Protein AF-A0A1H7NGK5-F1 (afdb_monomer_lite)

Radius of gyration: 27.09 Å; chains: 1; bounding box: 54×36×76 Å

Foldseek 3Di:
DDDWQFFWFLVVADALFKAFDDSPPPVDGQKMWHHHPNDIWIFGQADPPHGPDGQAPDGRRQADPRSQWGGRPVFGWTAGRPFQATCDTPQHRDGTHTWDWDADPRRTITGDDPPPDPDPVVVVVLLVLLLVLLLVCCLVPNLVGDALCNSCVVSVHDSVCCCVPQVGSLSSVLVNQLVLQCVLCVVLVVCAPPNDDPLVSLLSSLLSVLVSCLDPSNLSLVLSLVVCCVVPVSSVVSNCVSHVVVNLVVQLVSCPDPNNVLFWDPPAHSSNLSVLLCCLSPPCVSVCCNVPVDRPPDDSSVSSVRSSVSSCVPTGDDD

pLDDT: mean 87.21, std 10.66, range [42.66, 97.69]

Sequence (319 aa):
MPAPTYLCRMADLPDGDSRGFDPEGSGQDSLFVVRQGGRLFGYRDQCPHYGDTPMAWRRHAYLNADGSRIVCAAHGALFQVEDGACVQGPCLGQSLTPVPVTINGDGEVHLMRASGRPRADEVEQRTRDLIQVAAELFIAQGYAHVSLRTIAAEARVAARTIYAKFGGKLGLFEAVIACERDRLLTNLDEQTPGKRALPDLLEDFCGRYLALVNTPRAIAIQRMVIAEAAQNPQLGRVFYDAGPGALRARLTGLFAHPQSQGAFRTGLSPEQLTNFLLSCLLGDSTQRLLRHPEPAQGNQSHTVQAALAAFFAVAGKTA

Structure (mmCIF, N/CA/C/O backbone):
data_AF-A0A1H7NGK5-F1
#
_entry.id   AF-A0A1H7NGK5-F1
#
loop_
_atom_site.group_PDB
_atom_site.id
_atom_site.type_symbol
_atom_site.label_atom_id
_atom_site.label_alt_id
_atom_site.label_comp_id
_atom_site.label_asym_id
_atom_site.label_entity_id
_atom_site.label_seq_id
_atom_site.pdbx_PDB_ins_code
_atom_site.Cartn_x
_atom_site.Cartn_y
_atom_site.Cartn_z
_atom_site.occupancy
_atom_site.B_iso_or_equiv
_atom_site.auth_seq_id
_atom_site.auth_comp_id
_atom_site.auth_asym_id
_atom_site.auth_atom_id
_atom_site.pdbx_PDB_model_num
ATOM 1 N N . MET A 1 1 ? 15.856 13.992 -30.074 1.00 42.66 1 MET A N 1
ATOM 2 C CA . MET A 1 1 ? 15.024 12.777 -29.929 1.00 42.66 1 MET A CA 1
ATO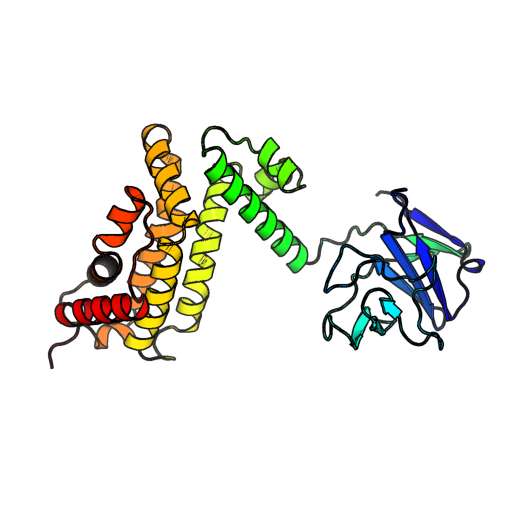M 3 C C . MET A 1 1 ? 15.858 11.599 -30.412 1.00 42.66 1 MET A C 1
ATOM 5 O O . MET A 1 1 ? 16.559 11.794 -31.398 1.00 42.66 1 MET A O 1
ATOM 9 N N . PRO A 1 2 ? 15.895 10.450 -29.717 1.00 52.03 2 PRO A N 1
ATOM 10 C CA . PRO A 1 2 ? 16.667 9.305 -30.195 1.00 52.03 2 PRO A CA 1
ATOM 11 C C . PRO A 1 2 ? 16.081 8.791 -31.515 1.00 52.03 2 PRO A C 1
ATOM 13 O O . PRO A 1 2 ? 14.864 8.815 -31.698 1.00 52.03 2 PRO A O 1
ATOM 16 N N . ALA A 1 3 ? 16.952 8.366 -32.426 1.00 67.00 3 ALA A N 1
ATOM 17 C CA . ALA A 1 3 ? 16.560 7.897 -33.748 1.00 67.00 3 ALA A CA 1
ATOM 18 C C . ALA A 1 3 ? 15.744 6.586 -33.669 1.00 67.00 3 ALA A C 1
ATOM 20 O O . ALA A 1 3 ? 15.994 5.776 -32.764 1.00 67.00 3 ALA A O 1
ATOM 21 N N . PRO A 1 4 ? 14.779 6.378 -34.585 1.00 81.81 4 PRO A N 1
ATOM 22 C CA . PRO A 1 4 ? 14.128 5.084 -34.772 1.00 81.81 4 PRO A CA 1
ATOM 23 C C . PRO A 1 4 ? 15.162 3.988 -35.068 1.00 81.81 4 PRO A C 1
ATOM 25 O O . PRO A 1 4 ? 16.215 4.253 -35.651 1.00 81.81 4 PRO A O 1
ATOM 28 N N . THR A 1 5 ? 14.884 2.766 -34.617 1.00 90.12 5 THR A N 1
ATOM 29 C CA . THR A 1 5 ? 15.789 1.624 -34.788 1.00 90.12 5 THR A CA 1
ATOM 30 C C . THR A 1 5 ? 15.349 0.810 -35.996 1.00 90.12 5 THR A C 1
ATOM 32 O O . THR A 1 5 ? 14.244 0.275 -36.008 1.00 90.12 5 THR A O 1
ATOM 35 N N . TYR A 1 6 ? 16.216 0.701 -36.998 1.00 92.94 6 TYR A N 1
ATOM 36 C CA . TYR A 1 6 ? 15.982 -0.139 -38.170 1.00 92.94 6 TYR A CA 1
ATOM 37 C C . TYR A 1 6 ? 15.801 -1.612 -37.766 1.00 92.94 6 TY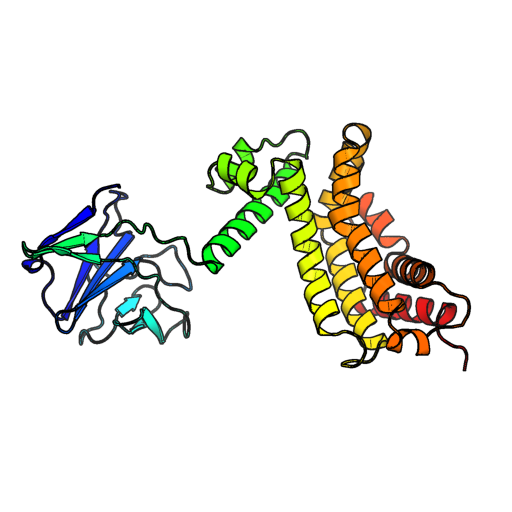R A C 1
ATOM 39 O O . TYR A 1 6 ? 16.595 -2.134 -36.982 1.00 92.94 6 TYR A O 1
ATOM 47 N N . LEU A 1 7 ? 14.773 -2.274 -38.306 1.00 94.00 7 LEU A N 1
ATOM 48 C CA . LEU A 1 7 ? 14.505 -3.700 -38.085 1.00 94.00 7 LEU A CA 1
ATOM 49 C C . LEU A 1 7 ? 14.803 -4.539 -39.336 1.00 94.00 7 LEU A C 1
ATOM 51 O O . LEU A 1 7 ? 15.586 -5.486 -39.274 1.00 94.00 7 LEU A O 1
ATOM 55 N N . CYS A 1 8 ? 14.171 -4.219 -40.468 1.00 94.62 8 CYS A N 1
ATOM 56 C CA . CYS A 1 8 ? 14.357 -4.915 -41.749 1.00 94.62 8 CYS A CA 1
ATOM 57 C C . CYS A 1 8 ? 13.773 -4.112 -42.920 1.00 94.62 8 CYS A C 1
ATOM 59 O O . CYS A 1 8 ? 13.131 -3.081 -42.715 1.00 94.62 8 CYS A O 1
ATOM 61 N N . ARG A 1 9 ? 13.942 -4.602 -44.154 1.00 94.81 9 ARG A N 1
ATOM 62 C CA . ARG A 1 9 ? 13.189 -4.100 -45.311 1.00 94.81 9 ARG A CA 1
ATOM 63 C C . ARG A 1 9 ? 11.814 -4.756 -45.370 1.00 94.81 9 ARG A C 1
ATOM 65 O O . ARG A 1 9 ? 11.664 -5.913 -45.001 1.00 94.81 9 ARG A O 1
ATOM 72 N N . MET A 1 10 ? 10.815 -4.068 -45.918 1.00 92.25 10 MET A N 1
ATOM 73 C CA . MET A 1 10 ? 9.473 -4.638 -46.110 1.00 92.25 10 MET A CA 1
ATOM 74 C C . MET A 1 10 ? 9.507 -5.914 -46.969 1.00 92.25 10 MET A C 1
ATOM 76 O O . MET A 1 10 ? 8.733 -6.832 -46.735 1.00 92.25 10 MET A O 1
ATOM 80 N N . ALA A 1 11 ? 10.440 -6.010 -47.923 1.00 91.62 11 ALA A N 1
ATOM 81 C CA . ALA A 1 11 ? 10.638 -7.215 -48.733 1.00 91.62 11 ALA A CA 1
ATOM 82 C C . ALA A 1 11 ? 11.030 -8.456 -47.904 1.00 91.62 11 ALA A C 1
ATOM 84 O O . ALA A 1 11 ? 10.778 -9.580 -48.326 1.00 91.62 11 ALA A O 1
ATOM 85 N N . ASP A 1 12 ? 11.613 -8.247 -46.721 1.00 93.25 12 ASP A N 1
ATOM 86 C CA . ASP A 1 12 ? 12.019 -9.296 -45.786 1.00 93.25 12 ASP A CA 1
ATOM 87 C C . ASP A 1 12 ? 10.873 -9.740 -44.853 1.00 93.25 12 ASP A C 1
ATOM 89 O O . ASP A 1 12 ? 11.062 -10.650 -44.040 1.00 93.25 12 ASP A O 1
ATOM 93 N N . LEU A 1 13 ? 9.706 -9.091 -44.944 1.00 94.25 13 LEU A N 1
ATOM 94 C CA . LEU A 1 13 ? 8.485 -9.403 -44.200 1.00 94.25 13 LEU A CA 1
ATOM 95 C C . LEU A 1 13 ? 7.273 -9.360 -45.158 1.00 94.25 13 LEU A C 1
ATOM 97 O O . LEU A 1 13 ? 6.579 -8.339 -45.229 1.00 94.25 13 LEU A O 1
ATOM 101 N N . PRO A 1 14 ? 7.028 -10.437 -45.930 1.00 93.62 14 PRO A N 1
ATOM 102 C CA . PRO A 1 14 ? 5.881 -10.542 -46.836 1.00 93.62 14 PRO A CA 1
ATOM 103 C C . PRO A 1 14 ? 4.527 -10.400 -46.120 1.00 93.62 14 PRO A C 1
ATOM 105 O O . PRO A 1 14 ? 4.432 -10.532 -44.903 1.00 93.62 14 PRO A O 1
ATOM 108 N N . ASP A 1 15 ? 3.451 -10.123 -46.871 1.00 93.75 15 ASP A N 1
ATOM 109 C CA . ASP A 1 15 ? 2.098 -10.151 -46.287 1.00 93.75 15 ASP A CA 1
ATOM 110 C C . ASP A 1 15 ? 1.725 -11.567 -45.839 1.00 93.75 15 ASP A C 1
ATOM 112 O O . ASP A 1 15 ? 1.961 -12.524 -46.573 1.00 93.75 15 ASP A O 1
ATOM 116 N N . GLY A 1 16 ? 1.111 -11.680 -44.664 1.00 93.00 16 GLY A N 1
ATOM 117 C CA . GLY A 1 16 ? 0.758 -12.955 -44.042 1.00 93.00 16 GLY A CA 1
ATOM 118 C C . GLY A 1 16 ? 1.907 -13.630 -43.289 1.00 93.00 16 GLY A C 1
ATOM 119 O O . GLY A 1 16 ? 1.764 -14.791 -42.918 1.00 93.00 16 GLY A O 1
ATOM 120 N N . ASP A 1 17 ? 3.028 -12.936 -43.067 1.00 94.94 17 ASP A N 1
ATOM 121 C CA . ASP A 1 17 ? 4.212 -13.486 -42.401 1.00 94.94 17 ASP A CA 1
ATOM 122 C C . ASP A 1 17 ? 4.564 -12.731 -41.104 1.00 94.94 17 ASP A C 1
ATOM 124 O O . ASP A 1 17 ? 4.043 -11.647 -40.807 1.00 94.94 17 ASP A O 1
ATOM 128 N N . SER A 1 18 ? 5.468 -13.314 -40.316 1.00 96.81 18 SER A N 1
ATOM 129 C CA . SER A 1 18 ? 5.985 -12.745 -39.075 1.00 96.81 18 SER A CA 1
ATOM 130 C C . SER A 1 18 ? 7.505 -12.800 -39.002 1.00 96.81 18 SER A C 1
ATOM 132 O O . SER A 1 18 ? 8.137 -13.703 -39.541 1.00 96.81 18 SER A O 1
ATOM 134 N N . ARG A 1 19 ? 8.118 -11.860 -38.278 1.00 96.94 19 ARG A N 1
ATOM 135 C CA . ARG A 1 19 ? 9.569 -11.834 -38.074 1.00 96.94 19 ARG A CA 1
ATOM 136 C C . ARG A 1 19 ? 9.931 -11.347 -36.680 1.00 96.94 19 ARG A C 1
ATOM 138 O O . ARG A 1 19 ? 9.400 -10.350 -36.212 1.00 96.94 19 ARG A O 1
ATOM 145 N N . GLY A 1 20 ? 10.829 -12.079 -36.033 1.00 95.44 20 GLY A N 1
ATOM 146 C CA . GLY A 1 20 ? 11.402 -11.768 -34.718 1.00 95.44 20 GLY A CA 1
ATOM 147 C C . GLY A 1 20 ? 12.673 -10.925 -34.831 1.00 95.44 20 GLY A C 1
ATOM 148 O O . GLY A 1 20 ? 13.395 -11.024 -35.831 1.00 95.44 20 GLY A O 1
ATOM 149 N N . PHE A 1 21 ? 12.912 -10.077 -33.831 1.00 94.19 21 PHE A N 1
ATOM 150 C CA . PHE A 1 21 ? 14.014 -9.121 -33.797 1.00 94.19 21 PHE A CA 1
ATOM 151 C C . PHE A 1 21 ? 14.620 -8.979 -32.397 1.00 94.19 21 PHE A C 1
ATOM 153 O O . PHE A 1 21 ? 13.915 -8.923 -31.389 1.00 94.19 21 PHE A O 1
ATOM 160 N N . ASP A 1 22 ? 15.937 -8.788 -32.366 1.00 90.38 22 ASP A N 1
ATOM 161 C CA . ASP A 1 22 ? 16.732 -8.509 -31.169 1.00 90.38 22 ASP A CA 1
ATOM 162 C C . ASP A 1 22 ? 17.499 -7.182 -31.337 1.00 90.38 22 ASP A C 1
ATOM 164 O O . ASP A 1 22 ? 18.705 -7.175 -31.589 1.00 90.38 22 ASP A O 1
ATOM 168 N N . PRO A 1 23 ? 16.813 -6.026 -31.268 1.00 84.69 23 PRO A N 1
ATOM 169 C CA . PRO A 1 23 ? 17.447 -4.723 -31.479 1.00 84.69 23 PRO A CA 1
ATOM 170 C C . PRO A 1 23 ? 18.497 -4.366 -30.413 1.00 84.69 23 PRO A C 1
ATOM 172 O O . PRO A 1 23 ? 19.283 -3.445 -30.626 1.00 84.69 23 PRO A O 1
ATOM 175 N N . GLU A 1 24 ? 18.496 -5.052 -29.266 1.00 80.75 24 GLU A N 1
ATOM 176 C CA . GLU A 1 24 ? 19.434 -4.824 -28.161 1.00 80.75 24 GLU A CA 1
ATOM 177 C C . GLU A 1 24 ? 20.627 -5.796 -28.177 1.00 80.75 24 GLU A C 1
ATOM 179 O O . GLU A 1 24 ? 21.572 -5.601 -27.414 1.00 80.75 24 GLU A O 1
ATOM 184 N N . GLY A 1 25 ? 20.630 -6.798 -29.066 1.00 81.75 25 GLY A N 1
ATOM 185 C CA . GLY A 1 25 ? 21.727 -7.761 -29.208 1.00 81.75 25 GLY A CA 1
ATOM 186 C C . GLY A 1 25 ? 21.889 -8.690 -28.002 1.00 81.75 25 GLY A C 1
ATOM 187 O O . GLY A 1 25 ? 23.003 -9.099 -27.678 1.00 81.75 25 GLY A O 1
ATOM 188 N N . SER A 1 26 ? 20.787 -8.996 -27.319 1.00 79.50 26 SER A N 1
ATOM 189 C CA . SER A 1 26 ? 20.726 -9.880 -26.152 1.00 79.50 26 SER A CA 1
ATOM 190 C C . SER A 1 26 ? 20.958 -11.367 -26.473 1.00 79.50 26 SER A C 1
ATOM 192 O O . SER A 1 26 ? 21.171 -12.167 -25.563 1.00 79.50 26 SER A O 1
ATOM 194 N N . GLY A 1 27 ? 20.948 -11.740 -27.756 1.00 82.00 27 GLY A N 1
ATOM 195 C CA . GLY A 1 27 ? 21.052 -13.117 -28.242 1.00 82.00 27 GLY A CA 1
ATOM 196 C C . GLY A 1 27 ? 19.699 -13.817 -28.407 1.00 82.00 27 GLY A C 1
ATOM 197 O O . GLY A 1 27 ? 19.665 -14.984 -28.797 1.00 82.00 27 GLY A O 1
ATOM 198 N N . GLN A 1 28 ? 18.593 -13.121 -28.135 1.00 84.38 28 GLN A N 1
ATOM 199 C CA . GLN A 1 28 ? 17.230 -13.632 -28.240 1.00 84.38 28 GLN A CA 1
ATOM 200 C C . GLN A 1 28 ? 16.300 -12.547 -28.786 1.00 84.38 28 GLN A C 1
ATOM 202 O O . GLN A 1 28 ? 16.419 -11.378 -28.424 1.00 84.38 28 GLN A O 1
ATOM 207 N N . ASP A 1 29 ? 15.360 -12.935 -29.652 1.00 90.00 29 ASP A N 1
ATOM 208 C CA . ASP A 1 29 ? 14.348 -12.006 -30.153 1.00 90.00 29 ASP A CA 1
ATOM 209 C C . ASP A 1 29 ? 13.540 -11.458 -28.956 1.00 90.00 29 ASP A C 1
ATOM 211 O O . ASP A 1 29 ? 12.988 -12.211 -28.158 1.00 90.00 29 ASP A O 1
ATOM 215 N N . SER A 1 30 ? 13.509 -10.134 -28.795 1.00 90.00 30 SER A N 1
ATOM 216 C CA . SER A 1 30 ? 12.782 -9.452 -27.707 1.00 90.00 30 SER A CA 1
ATOM 217 C C . SER A 1 30 ? 11.439 -8.883 -28.168 1.00 90.00 30 SER A C 1
ATOM 219 O O . SER A 1 30 ? 10.585 -8.503 -27.357 1.00 90.00 30 SER A O 1
ATOM 221 N N . LEU A 1 31 ? 11.238 -8.820 -29.483 1.00 93.62 31 LEU A N 1
ATOM 222 C CA . LEU A 1 31 ? 10.008 -8.397 -30.133 1.00 93.62 31 LEU A CA 1
ATOM 223 C C . LEU A 1 31 ? 9.847 -9.108 -31.474 1.00 93.62 31 LEU A C 1
ATOM 225 O O . LEU A 1 31 ? 10.813 -9.600 -32.053 1.00 93.62 31 LEU A O 1
ATOM 229 N N . PHE A 1 32 ? 8.635 -9.084 -32.008 1.00 96.25 32 PHE A N 1
ATOM 230 C CA . PHE A 1 32 ? 8.345 -9.537 -33.359 1.00 96.25 32 PHE A CA 1
ATOM 231 C C . PHE A 1 32 ? 7.338 -8.618 -34.047 1.00 96.25 32 PHE A C 1
ATOM 233 O O . PHE A 1 32 ? 6.628 -7.839 -33.408 1.00 96.25 32 PHE A O 1
ATOM 240 N N . VAL A 1 33 ? 7.302 -8.694 -35.373 1.00 97.00 33 VAL A N 1
ATOM 241 C CA . VAL A 1 33 ? 6.386 -7.940 -36.227 1.00 97.00 33 VAL A CA 1
ATOM 242 C C . VAL A 1 33 ? 5.640 -8.915 -37.121 1.00 97.00 33 VAL A C 1
ATOM 244 O O . VAL A 1 33 ? 6.253 -9.788 -37.730 1.00 97.00 33 VAL A O 1
ATOM 247 N N . VAL A 1 34 ? 4.327 -8.749 -37.204 1.00 97.25 34 VAL A N 1
ATOM 248 C CA . VAL A 1 34 ? 3.436 -9.450 -38.128 1.00 97.25 34 VAL A CA 1
ATOM 249 C C . VAL A 1 34 ? 2.996 -8.467 -39.200 1.00 97.25 34 VAL A C 1
ATOM 251 O O . VAL A 1 34 ? 2.651 -7.323 -38.889 1.00 97.25 34 VAL A O 1
ATOM 254 N N . ARG A 1 35 ? 2.987 -8.903 -40.459 1.00 95.12 35 ARG A N 1
ATOM 255 C CA . ARG A 1 35 ? 2.391 -8.138 -41.553 1.00 95.12 35 ARG A CA 1
ATOM 256 C C . ARG A 1 35 ? 1.142 -8.851 -42.043 1.00 95.12 35 ARG A C 1
ATOM 258 O O . ARG A 1 35 ? 1.228 -9.991 -42.479 1.00 95.12 35 ARG A O 1
ATOM 265 N N . GLN A 1 36 ? -0.007 -8.188 -41.982 1.00 93.94 36 GLN A N 1
ATOM 266 C CA . GLN A 1 36 ? -1.273 -8.765 -42.431 1.00 93.94 36 GLN A CA 1
ATOM 267 C C . GLN A 1 36 ? -2.152 -7.702 -43.084 1.00 93.94 36 GLN A C 1
ATOM 269 O O . GLN A 1 36 ? -2.360 -6.621 -42.525 1.00 93.94 36 GLN A O 1
ATOM 274 N N . GLY A 1 37 ? -2.662 -7.996 -44.283 1.00 88.19 37 GLY A N 1
ATOM 275 C CA . GLY A 1 37 ? -3.506 -7.068 -45.035 1.00 88.19 37 GLY A CA 1
ATOM 276 C C . GLY A 1 37 ? -2.793 -5.748 -45.342 1.00 88.19 37 GLY A C 1
ATOM 277 O O . GLY A 1 37 ? -3.412 -4.685 -45.303 1.00 88.19 37 GLY A O 1
ATOM 278 N N . GLY A 1 38 ? -1.474 -5.793 -45.557 1.00 86.50 38 GLY A N 1
ATOM 279 C CA . GLY A 1 38 ? -0.635 -4.621 -45.810 1.00 86.50 38 GLY A CA 1
ATOM 280 C C . GLY A 1 38 ? -0.328 -3.752 -44.585 1.00 86.50 38 GLY A C 1
ATOM 281 O O . GLY A 1 38 ? 0.363 -2.742 -44.725 1.00 86.50 38 GLY A O 1
ATOM 282 N N . ARG A 1 39 ? -0.798 -4.127 -43.389 1.00 91.50 39 ARG A N 1
ATOM 283 C CA . ARG A 1 39 ? -0.549 -3.418 -42.124 1.00 91.50 39 ARG A CA 1
ATOM 284 C C . ARG A 1 39 ? 0.508 -4.146 -41.298 1.00 91.50 39 ARG A C 1
ATOM 286 O O . ARG A 1 39 ? 0.611 -5.366 -41.372 1.00 91.50 39 ARG A O 1
ATOM 293 N N . LEU A 1 40 ? 1.276 -3.397 -40.507 1.00 93.94 40 LEU A N 1
ATOM 294 C CA . LEU A 1 40 ? 2.235 -3.954 -39.551 1.00 93.94 40 LEU A CA 1
ATOM 295 C C . LEU A 1 40 ? 1.679 -3.921 -38.132 1.00 93.94 40 LEU A C 1
ATOM 297 O O . LEU A 1 40 ? 1.141 -2.902 -37.697 1.00 93.94 40 LEU A O 1
ATOM 301 N N . PHE A 1 41 ? 1.909 -5.007 -37.406 1.00 95.69 41 PHE A N 1
ATOM 302 C CA . PHE A 1 41 ? 1.556 -5.168 -36.004 1.00 95.69 41 PHE A CA 1
ATOM 303 C C . PHE A 1 41 ? 2.797 -5.645 -35.252 1.00 95.69 41 PHE A C 1
ATOM 305 O O . PHE A 1 41 ? 3.337 -6.707 -35.549 1.00 95.69 41 PHE A O 1
ATOM 312 N N . GLY A 1 42 ? 3.300 -4.831 -34.326 1.00 95.00 42 GLY A N 1
ATOM 313 C CA . GLY A 1 42 ? 4.477 -5.158 -33.524 1.00 95.00 42 GLY A CA 1
ATOM 314 C C . GLY A 1 42 ? 4.086 -5.571 -32.111 1.00 95.00 42 GLY A C 1
ATOM 315 O O . GLY A 1 42 ? 3.276 -4.888 -31.484 1.00 95.00 42 GLY A O 1
ATOM 316 N N . TYR A 1 43 ? 4.712 -6.620 -31.577 1.00 94.50 43 TYR A N 1
ATOM 317 C CA . TYR A 1 43 ? 4.524 -7.077 -30.196 1.00 94.50 43 TYR A CA 1
ATOM 318 C C . TYR A 1 43 ? 5.849 -7.445 -29.525 1.00 94.50 43 TYR A C 1
ATOM 320 O O . TYR A 1 43 ? 6.817 -7.804 -30.192 1.00 94.50 43 TYR A O 1
ATOM 328 N N . ARG A 1 44 ? 5.904 -7.369 -28.190 1.00 92.50 44 ARG A N 1
ATOM 329 C CA . ARG A 1 44 ? 6.986 -8.003 -27.417 1.00 92.50 44 ARG A CA 1
ATOM 330 C C . ARG A 1 44 ? 6.889 -9.521 -27.547 1.00 92.50 44 ARG A C 1
ATOM 332 O O . ARG A 1 44 ? 5.786 -10.060 -27.522 1.00 92.50 44 ARG A O 1
ATOM 339 N N . ASP A 1 45 ? 8.031 -10.198 -27.609 1.00 92.56 45 ASP A N 1
ATOM 340 C CA . ASP A 1 45 ? 8.100 -11.665 -27.635 1.00 92.56 45 ASP A CA 1
ATOM 341 C C . ASP A 1 45 ? 7.922 -12.257 -26.223 1.00 92.56 45 ASP A C 1
ATOM 343 O O . ASP A 1 45 ? 8.828 -12.862 -25.656 1.00 92.56 45 ASP A O 1
ATOM 347 N N . GLN A 1 46 ? 6.774 -11.976 -25.596 1.00 90.31 46 GLN A N 1
ATOM 348 C CA . GLN A 1 46 ? 6.455 -12.401 -24.232 1.00 90.31 46 GLN A CA 1
ATOM 349 C C . GLN A 1 46 ? 4.967 -12.716 -24.094 1.00 90.31 46 GLN A C 1
ATOM 351 O O . GLN A 1 46 ? 4.103 -11.861 -24.307 1.00 90.31 46 GLN A O 1
ATOM 356 N N . CYS A 1 47 ? 4.671 -13.946 -23.676 1.00 89.38 47 CYS A N 1
ATOM 357 C CA . CYS A 1 47 ? 3.307 -14.369 -23.399 1.00 89.38 47 CYS A CA 1
ATOM 358 C C . CYS A 1 47 ? 2.833 -13.815 -22.035 1.00 89.38 47 CYS A C 1
ATOM 360 O O . CYS A 1 47 ? 3.547 -13.986 -21.046 1.00 89.38 47 CYS A O 1
ATOM 362 N N . PRO A 1 48 ? 1.628 -13.217 -21.921 1.00 86.38 48 PRO A N 1
ATOM 363 C CA . PRO A 1 48 ? 1.209 -12.503 -20.707 1.00 86.38 48 PRO A CA 1
ATOM 364 C C . PRO A 1 48 ? 1.058 -13.344 -19.427 1.00 86.38 48 PRO A C 1
ATOM 366 O O . PRO A 1 48 ? 1.062 -12.778 -18.338 1.00 86.38 48 PRO A O 1
ATOM 369 N N . HIS A 1 49 ? 0.928 -14.675 -19.525 1.00 79.06 49 HIS A N 1
ATOM 370 C CA . HIS A 1 49 ? 0.760 -15.531 -18.340 1.00 79.06 49 HIS A CA 1
ATOM 371 C C . HIS A 1 49 ? 2.081 -16.031 -17.731 1.00 79.06 49 HIS A C 1
ATOM 373 O O . HIS A 1 49 ? 2.106 -16.350 -16.546 1.00 79.06 49 HIS A O 1
ATOM 379 N N . TYR A 1 50 ? 3.157 -16.147 -18.521 1.00 71.56 50 TYR A N 1
ATOM 380 C CA . TYR A 1 50 ? 4.458 -16.653 -18.064 1.00 71.56 50 TYR A CA 1
ATOM 381 C C . TYR A 1 50 ? 5.564 -16.111 -18.983 1.00 71.56 50 TYR A C 1
ATOM 383 O O . TYR A 1 50 ? 5.691 -16.533 -20.132 1.00 71.56 50 TYR A O 1
ATOM 391 N N . GLY A 1 51 ? 6.307 -15.112 -18.498 1.00 63.75 51 GLY A N 1
ATOM 392 C CA . GLY A 1 51 ? 7.082 -14.182 -19.333 1.00 63.75 51 GLY A CA 1
ATOM 393 C C . GLY A 1 51 ? 8.513 -14.592 -19.698 1.00 63.75 51 GLY A C 1
ATOM 394 O O . GLY A 1 51 ? 9.182 -13.827 -20.387 1.00 63.75 51 GLY A O 1
ATOM 395 N N . ASP A 1 52 ? 8.983 -15.763 -19.262 1.00 70.06 52 ASP A N 1
ATOM 396 C CA . ASP A 1 52 ? 10.401 -16.152 -19.373 1.00 70.06 52 ASP A CA 1
ATOM 397 C C . ASP A 1 52 ? 10.715 -17.067 -20.573 1.00 70.06 52 ASP A C 1
ATOM 399 O O . ASP A 1 52 ? 11.841 -17.536 -20.724 1.00 70.06 52 ASP A O 1
ATOM 403 N N . THR A 1 53 ? 9.735 -17.374 -21.428 1.00 75.38 53 THR A N 1
ATOM 404 C CA . THR A 1 53 ? 9.921 -18.259 -22.593 1.00 75.38 53 THR A CA 1
ATOM 405 C C . THR A 1 53 ? 9.483 -17.566 -23.885 1.00 75.38 53 THR A C 1
ATOM 407 O O . THR A 1 53 ? 8.374 -17.025 -23.915 1.00 75.38 53 THR A O 1
ATOM 410 N N . PRO A 1 54 ? 10.299 -17.608 -24.960 1.00 83.88 54 PRO A N 1
ATOM 411 C CA . PRO A 1 54 ? 9.915 -17.082 -26.268 1.00 83.88 54 PRO A CA 1
ATOM 412 C C . PRO A 1 54 ? 8.628 -17.704 -26.791 1.00 83.88 54 PRO A C 1
ATOM 414 O O . PRO A 1 54 ? 8.353 -18.890 -26.587 1.00 83.88 54 PRO A O 1
ATOM 417 N N . MET A 1 55 ? 7.849 -16.913 -27.516 1.00 92.38 55 MET A N 1
ATOM 418 C CA . MET A 1 55 ? 6.600 -17.372 -28.103 1.00 92.38 55 MET A CA 1
ATOM 419 C C . MET A 1 55 ? 6.823 -18.224 -29.352 1.00 92.38 55 MET A C 1
ATOM 421 O O . MET A 1 55 ? 6.048 -19.149 -29.589 1.00 92.38 55 MET A O 1
ATOM 425 N N . ALA A 1 56 ? 7.854 -17.942 -30.148 1.00 90.19 56 ALA A N 1
ATOM 426 C CA . ALA A 1 56 ? 8.094 -18.667 -31.391 1.00 90.19 56 ALA A CA 1
ATOM 427 C C . ALA A 1 56 ? 8.743 -20.043 -31.158 1.00 90.19 56 ALA A C 1
ATOM 429 O O . ALA A 1 56 ? 9.712 -20.176 -30.415 1.00 90.19 56 ALA A O 1
ATOM 430 N N . TRP A 1 57 ? 8.259 -21.073 -31.861 1.00 83.19 57 TRP A N 1
ATOM 431 C CA . TRP A 1 57 ? 8.840 -22.430 -31.813 1.00 83.19 57 TRP A CA 1
ATOM 432 C C . TRP A 1 57 ? 10.119 -22.581 -32.645 1.00 83.19 57 TRP A C 1
ATOM 434 O O . TRP A 1 57 ? 10.909 -23.500 -32.438 1.00 83.19 57 TRP A O 1
ATOM 444 N N . ARG A 1 58 ? 10.316 -21.687 -33.613 1.00 88.50 58 ARG A N 1
ATOM 445 C CA . ARG A 1 58 ? 11.553 -21.500 -34.376 1.00 88.50 58 ARG A CA 1
ATOM 446 C C . ARG A 1 58 ? 11.661 -20.030 -34.745 1.00 88.50 58 ARG A C 1
ATOM 448 O O . ARG A 1 58 ? 10.648 -19.333 -34.776 1.00 88.50 58 ARG A O 1
ATOM 455 N N . ARG A 1 59 ? 12.862 -19.572 -35.092 1.00 86.06 59 ARG A N 1
ATOM 456 C CA . ARG A 1 59 ? 13.096 -18.176 -35.477 1.00 86.06 59 ARG A CA 1
ATOM 457 C C . ARG A 1 59 ? 12.048 -17.697 -36.491 1.00 86.06 59 ARG A C 1
ATOM 459 O O . ARG A 1 59 ? 11.840 -18.353 -37.510 1.00 86.06 59 ARG A O 1
ATOM 466 N N . HIS A 1 60 ? 11.411 -16.566 -36.178 1.00 93.25 60 HIS A N 1
ATOM 467 C CA . HIS A 1 60 ? 10.379 -15.899 -36.985 1.00 93.25 60 HIS A CA 1
ATOM 468 C C . HIS A 1 60 ? 9.009 -16.592 -37.078 1.00 93.25 60 HIS A C 1
ATOM 470 O O . HIS A 1 60 ? 8.106 -16.029 -37.682 1.00 93.25 60 HIS A O 1
ATOM 476 N N . ALA A 1 61 ? 8.799 -17.760 -36.469 1.00 93.69 61 ALA A N 1
ATOM 477 C CA . ALA A 1 61 ? 7.531 -18.480 -36.581 1.00 93.69 61 ALA A CA 1
ATOM 478 C C . ALA A 1 61 ? 6.564 -18.143 -35.434 1.00 93.69 61 ALA A C 1
ATOM 480 O O . ALA A 1 61 ? 6.455 -18.901 -34.467 1.00 93.69 61 ALA A O 1
ATOM 481 N N . TYR A 1 62 ? 5.864 -17.012 -35.565 1.00 96.81 62 TYR A N 1
ATOM 482 C CA . TYR A 1 62 ? 4.886 -16.526 -34.582 1.00 96.81 62 TYR A CA 1
ATOM 483 C C . TYR A 1 62 ? 3.432 -16.758 -34.991 1.00 96.81 62 TYR A C 1
ATOM 485 O O . TYR A 1 62 ? 2.546 -16.510 -34.183 1.00 96.81 62 TYR A O 1
ATOM 493 N N . LEU A 1 63 ? 3.161 -17.207 -36.217 1.00 96.31 63 LEU A N 1
ATOM 494 C CA . LEU A 1 63 ? 1.803 -17.432 -36.710 1.00 96.31 63 LEU A CA 1
ATOM 495 C C . LEU A 1 63 ? 1.403 -18.909 -36.664 1.00 96.31 63 LEU A C 1
ATOM 497 O O . LEU A 1 63 ? 2.245 -19.812 -36.700 1.00 96.31 63 LEU A O 1
ATOM 501 N N . ASN A 1 64 ? 0.097 -19.155 -36.592 1.00 93.88 64 ASN A N 1
ATOM 502 C CA . ASN A 1 64 ? -0.477 -20.480 -36.794 1.00 93.88 64 ASN A CA 1
ATOM 503 C C . ASN A 1 64 ? -0.410 -20.891 -38.278 1.00 93.88 64 ASN A C 1
ATOM 505 O O . ASN A 1 64 ? -0.038 -20.108 -39.148 1.00 93.88 64 ASN A O 1
ATOM 509 N N . ALA A 1 65 ? -0.766 -22.145 -38.571 1.00 90.44 65 ALA A N 1
ATOM 510 C CA . ALA A 1 65 ? -0.574 -22.740 -39.896 1.00 90.44 65 ALA A CA 1
ATOM 511 C C . ALA A 1 65 ? -1.295 -22.005 -41.042 1.00 90.44 65 ALA A C 1
ATOM 513 O O . ALA A 1 65 ? -0.806 -22.031 -42.167 1.00 90.44 65 ALA A O 1
ATOM 514 N N . ASP A 1 66 ? -2.436 -21.367 -40.768 1.00 91.38 66 ASP A N 1
ATOM 515 C CA . ASP A 1 66 ? -3.202 -20.594 -41.754 1.00 91.38 66 ASP A CA 1
ATOM 516 C C . ASP A 1 66 ? -2.895 -19.083 -41.727 1.00 91.38 66 ASP A C 1
ATOM 518 O O . ASP A 1 66 ? -3.495 -18.323 -42.484 1.00 91.38 66 ASP A O 1
ATOM 522 N N . GLY A 1 67 ? -1.972 -18.639 -40.866 1.00 91.56 67 GLY A N 1
ATOM 523 C CA . GLY A 1 67 ? -1.575 -17.236 -40.737 1.00 91.56 67 GLY A CA 1
ATOM 524 C C . GLY A 1 67 ? -2.621 -16.323 -40.087 1.00 91.56 67 GLY A C 1
ATOM 525 O O . GLY A 1 67 ? -2.432 -15.110 -40.057 1.00 91.56 67 GLY A O 1
ATOM 526 N N . SER A 1 68 ? -3.733 -16.861 -39.577 1.00 93.12 68 SER A N 1
ATOM 527 C CA . SER A 1 68 ? -4.838 -16.059 -39.040 1.00 93.12 68 SER A CA 1
ATOM 528 C C . SER A 1 68 ? -4.642 -15.595 -37.594 1.00 93.12 68 SER A C 1
ATOM 530 O O . SER A 1 68 ? -5.375 -14.711 -37.139 1.00 93.12 68 SER A O 1
ATOM 532 N N . ARG A 1 69 ? -3.712 -16.194 -36.840 1.00 96.81 69 ARG A N 1
ATOM 533 C CA . ARG A 1 69 ? -3.491 -15.921 -35.409 1.00 96.81 69 ARG A CA 1
ATOM 534 C C . ARG A 1 69 ? -2.015 -15.949 -35.045 1.00 96.81 69 ARG A C 1
ATOM 536 O O . ARG A 1 69 ? -1.245 -16.730 -35.599 1.00 96.81 69 ARG A O 1
ATOM 543 N N . ILE A 1 70 ? -1.658 -15.170 -34.027 1.00 97.69 70 ILE A N 1
ATOM 544 C CA . ILE A 1 70 ? -0.360 -15.270 -33.354 1.00 97.69 70 ILE A CA 1
ATOM 545 C C . ILE A 1 70 ? -0.407 -16.443 -32.371 1.00 97.69 70 ILE A C 1
ATOM 547 O O . ILE A 1 70 ? -1.399 -16.623 -31.667 1.00 97.69 70 ILE A O 1
ATOM 551 N N . VAL A 1 71 ? 0.669 -17.221 -32.298 1.00 95.81 71 VAL A N 1
ATOM 552 C CA . VAL A 1 71 ? 0.802 -18.419 -31.467 1.00 95.81 71 VAL A CA 1
ATOM 553 C C . VAL A 1 71 ? 1.920 -18.227 -30.452 1.00 95.81 71 VAL A C 1
ATOM 555 O O . VAL A 1 71 ? 3.048 -17.895 -30.805 1.00 95.81 71 VAL A O 1
ATOM 558 N N . CYS A 1 72 ? 1.629 -18.517 -29.185 1.00 93.44 72 CYS A N 1
ATOM 559 C CA . CYS A 1 72 ? 2.658 -18.847 -28.205 1.00 93.44 72 CYS A CA 1
ATOM 560 C C . CYS A 1 72 ? 2.872 -20.362 -28.225 1.00 93.44 72 CYS A C 1
ATOM 562 O O . CYS A 1 72 ? 2.065 -21.114 -27.680 1.00 93.44 72 CYS A O 1
ATOM 564 N N . ALA A 1 73 ? 3.952 -20.819 -28.849 1.00 89.94 73 ALA A N 1
ATOM 565 C CA . ALA A 1 73 ? 4.244 -22.237 -28.996 1.00 89.94 73 ALA A CA 1
ATOM 566 C C . ALA A 1 73 ? 4.598 -22.935 -27.678 1.00 89.94 73 ALA A C 1
ATOM 568 O O . ALA A 1 73 ? 4.402 -24.141 -27.568 1.00 89.94 73 ALA A O 1
ATOM 569 N N . ALA A 1 74 ? 5.078 -22.187 -26.680 1.00 85.69 74 ALA A N 1
ATOM 570 C CA . ALA A 1 74 ? 5.413 -22.734 -25.369 1.00 85.69 74 ALA A CA 1
ATOM 571 C C . ALA A 1 74 ? 4.191 -23.350 -24.666 1.00 85.69 74 ALA A C 1
ATOM 573 O O . ALA A 1 74 ? 4.277 -24.442 -24.112 1.00 85.69 74 ALA A O 1
ATOM 574 N N . HIS A 1 75 ? 3.041 -22.668 -24.713 1.00 85.00 75 HIS A N 1
ATOM 575 C CA . HIS A 1 75 ? 1.853 -23.048 -23.933 1.00 85.00 75 HIS A CA 1
ATOM 576 C C . HIS A 1 75 ? 0.549 -23.057 -24.751 1.00 85.00 75 HIS A C 1
ATOM 578 O O . HIS A 1 75 ? -0.542 -23.141 -24.189 1.00 85.00 75 HIS A O 1
ATOM 584 N N . GLY A 1 76 ? 0.645 -22.957 -26.080 1.00 89.19 76 GLY A N 1
ATOM 585 C CA . GLY A 1 76 ? -0.474 -23.127 -27.011 1.00 89.19 76 GLY A CA 1
ATOM 586 C C . GLY A 1 76 ? -1.502 -21.992 -27.029 1.00 89.19 76 GLY A C 1
ATOM 587 O O . GLY A 1 76 ? -2.637 -22.218 -27.447 1.00 89.19 76 GLY A O 1
ATOM 588 N N . ALA A 1 77 ? -1.145 -20.789 -26.565 1.00 94.12 77 ALA A N 1
ATOM 589 C CA . ALA A 1 77 ? -2.061 -19.648 -26.594 1.00 94.12 77 ALA A CA 1
ATOM 590 C C . ALA A 1 77 ? -2.188 -19.049 -28.003 1.00 94.12 77 ALA A C 1
ATOM 592 O O . ALA A 1 77 ? -1.193 -18.969 -28.729 1.00 94.12 77 ALA A O 1
ATOM 593 N N . LEU A 1 78 ? -3.396 -18.603 -28.361 1.00 96.69 78 LEU A N 1
ATOM 594 C CA . LEU A 1 78 ? -3.708 -17.948 -29.632 1.00 96.69 78 LEU A CA 1
ATOM 595 C C . LEU A 1 78 ? -4.165 -16.510 -29.404 1.00 96.69 78 LEU A C 1
ATOM 597 O O . LEU A 1 78 ? -5.039 -16.257 -28.570 1.00 96.69 78 LEU A O 1
ATOM 601 N N . PHE A 1 79 ? -3.634 -15.591 -30.205 1.00 97.38 79 PHE A N 1
ATOM 602 C CA . PHE A 1 79 ? -3.949 -14.168 -30.133 1.00 97.38 79 PHE A CA 1
ATOM 603 C C . PHE A 1 79 ? -4.424 -13.631 -31.483 1.00 97.38 79 PHE A C 1
ATOM 605 O O . PHE A 1 79 ? -3.979 -14.085 -32.542 1.00 97.38 79 PHE A O 1
ATOM 612 N N . GLN A 1 80 ? -5.331 -12.657 -31.439 1.00 97.31 80 GLN A N 1
ATOM 613 C CA . GLN A 1 80 ? -5.687 -11.851 -32.607 1.00 97.31 80 GLN A CA 1
ATOM 614 C C . GLN A 1 80 ? -4.488 -10.995 -33.029 1.00 97.31 80 GLN A C 1
ATOM 616 O O . GLN A 1 80 ? -3.728 -10.524 -32.181 1.00 97.31 80 GLN A O 1
ATOM 621 N N . VAL A 1 81 ? -4.300 -10.818 -34.336 1.00 96.56 81 VAL A N 1
ATOM 622 C CA . VAL A 1 81 ? -3.141 -10.095 -34.884 1.00 96.56 81 VAL A CA 1
ATOM 623 C C . VAL A 1 81 ? -3.310 -8.588 -34.725 1.00 96.56 81 VAL A C 1
ATOM 625 O O . VAL A 1 81 ? -2.323 -7.871 -34.634 1.00 96.56 81 VAL A O 1
ATOM 628 N N . GLU A 1 82 ? -4.547 -8.101 -34.699 1.00 93.56 82 GLU A N 1
ATOM 629 C CA . GLU A 1 82 ? -4.861 -6.679 -34.776 1.00 93.56 82 GLU A CA 1
ATOM 630 C C . GLU A 1 82 ? -4.627 -5.942 -33.457 1.00 93.56 82 GLU A C 1
ATOM 632 O O . GLU A 1 82 ? -4.158 -4.801 -33.449 1.00 93.56 82 GLU A O 1
ATOM 637 N N . ASP A 1 83 ? -4.974 -6.582 -32.343 1.00 92.00 83 ASP A N 1
ATOM 638 C CA . ASP A 1 83 ? -4.932 -6.000 -31.001 1.00 92.00 83 ASP A CA 1
ATOM 639 C C . ASP A 1 83 ? -4.126 -6.843 -30.000 1.00 92.00 83 ASP A C 1
ATOM 641 O O . ASP A 1 83 ? -3.845 -6.387 -28.891 1.00 92.00 83 ASP A O 1
ATOM 645 N N . GLY A 1 84 ? -3.683 -8.039 -30.399 1.00 95.12 84 GLY A N 1
ATOM 646 C CA . GLY A 1 84 ? -2.945 -8.956 -29.542 1.00 95.12 84 GLY A CA 1
ATOM 647 C C . GLY A 1 84 ? -3.810 -9.630 -28.478 1.00 95.12 84 GLY A C 1
ATOM 648 O O . GLY A 1 84 ? -3.243 -10.181 -27.536 1.00 95.12 84 GLY A O 1
ATOM 649 N N . ALA A 1 85 ? -5.143 -9.580 -28.562 1.00 95.38 85 ALA A N 1
ATOM 650 C CA . ALA A 1 85 ? -6.034 -10.175 -27.570 1.00 95.38 85 ALA A CA 1
ATOM 651 C C . ALA A 1 85 ? -5.988 -11.707 -27.613 1.00 95.38 85 ALA A C 1
ATOM 653 O O . ALA A 1 85 ? -6.165 -12.325 -28.666 1.00 95.38 85 ALA A O 1
ATOM 654 N N . CYS A 1 86 ? -5.776 -12.326 -26.452 1.00 95.44 86 CYS A N 1
ATOM 655 C CA . CYS A 1 86 ? -5.785 -13.772 -26.299 1.00 95.44 86 CYS A CA 1
ATOM 656 C C . CYS A 1 86 ? -7.214 -14.302 -26.392 1.00 95.44 86 CYS A C 1
ATOM 658 O O . CYS A 1 86 ? -8.071 -13.968 -25.571 1.00 95.44 86 CYS A O 1
ATOM 660 N N . VAL A 1 87 ? -7.445 -15.167 -27.375 1.00 96.00 87 VAL A N 1
ATOM 661 C CA . VAL A 1 87 ? -8.743 -15.800 -27.643 1.00 96.00 87 VAL A CA 1
ATOM 662 C C . VAL A 1 87 ? -8.776 -17.270 -27.240 1.00 96.00 87 VAL A C 1
ATOM 664 O O . VAL A 1 87 ? -9.847 -17.868 -27.196 1.00 96.00 87 VAL A O 1
ATOM 667 N N . GLN A 1 88 ? -7.617 -17.861 -26.942 1.00 95.00 88 GLN A N 1
ATOM 668 C CA . GLN A 1 88 ? -7.498 -19.250 -26.516 1.00 95.00 88 GLN A CA 1
ATOM 669 C C . GLN A 1 88 ? -6.195 -19.459 -25.740 1.00 95.00 88 GLN A C 1
ATOM 671 O O . GLN A 1 88 ? -5.155 -18.940 -26.135 1.00 95.00 88 GLN A O 1
ATOM 676 N N . GLY A 1 89 ? -6.232 -20.279 -24.689 1.00 91.44 89 GLY A N 1
ATOM 677 C CA . GLY A 1 89 ? -5.052 -20.694 -23.923 1.00 91.44 89 GLY A CA 1
ATOM 678 C C . GLY A 1 89 ? -4.991 -20.110 -22.505 1.00 91.44 89 GLY A C 1
ATOM 679 O O . GLY A 1 89 ? -5.952 -19.490 -22.051 1.00 91.44 89 GLY A O 1
ATOM 680 N N . PRO A 1 90 ? -3.871 -20.308 -21.785 1.00 87.31 90 PRO A N 1
ATOM 681 C CA . PRO A 1 90 ? -3.759 -19.981 -20.356 1.00 87.31 90 PRO A CA 1
ATOM 682 C C . PRO A 1 90 ? -3.912 -18.492 -20.008 1.00 87.31 90 PRO A C 1
ATOM 684 O O . PRO A 1 90 ? -4.264 -18.157 -18.883 1.00 87.31 90 PRO A O 1
ATOM 687 N N . CYS A 1 91 ? -3.661 -17.596 -20.965 1.00 88.31 91 CYS A N 1
ATOM 688 C CA . CYS A 1 91 ? -3.793 -16.142 -20.823 1.00 88.31 91 CYS A CA 1
ATOM 689 C C . CYS A 1 91 ? -5.126 -15.595 -21.370 1.00 88.31 91 CYS A C 1
ATOM 691 O O . CYS A 1 91 ? -5.172 -14.443 -21.800 1.00 88.31 91 CYS A O 1
ATOM 693 N N . LEU A 1 92 ? -6.192 -16.404 -21.434 1.00 91.50 92 LEU A N 1
ATOM 694 C CA . LEU A 1 92 ? -7.479 -15.991 -22.010 1.00 91.50 92 LEU A CA 1
ATOM 695 C C . LEU A 1 92 ? -7.970 -14.658 -21.412 1.00 91.50 92 LEU A C 1
ATOM 697 O O . LEU A 1 92 ? -8.047 -14.507 -20.194 1.00 91.50 92 LEU A O 1
ATOM 701 N N . GLY A 1 93 ? -8.297 -13.692 -22.277 1.00 81.62 93 GLY A N 1
ATOM 702 C CA . GLY A 1 93 ? -8.735 -12.348 -21.878 1.00 81.62 93 GLY A CA 1
ATOM 703 C C . GLY A 1 93 ? -7.611 -11.338 -21.600 1.00 81.62 93 GLY A C 1
ATOM 704 O O . GLY A 1 93 ? -7.898 -10.159 -21.413 1.00 81.62 93 GLY A O 1
ATOM 705 N N . GLN A 1 94 ? -6.343 -11.757 -21.607 1.00 90.25 94 GLN A N 1
ATOM 706 C CA . GLN A 1 94 ? -5.181 -10.858 -21.588 1.00 90.25 94 GLN A CA 1
ATOM 707 C C . GLN A 1 94 ? -4.740 -10.505 -23.020 1.00 90.25 94 GLN A C 1
ATOM 709 O O . GLN A 1 94 ? -5.231 -11.086 -23.989 1.00 90.25 94 GLN A O 1
ATOM 714 N N . SER A 1 95 ? -3.790 -9.578 -23.179 1.00 93.19 95 SER A N 1
ATOM 715 C CA . SER A 1 95 ? -3.286 -9.169 -24.500 1.00 93.19 95 SER A CA 1
ATOM 716 C C . SER A 1 95 ? -1.766 -9.073 -24.539 1.00 93.19 95 SER A C 1
ATOM 718 O O . SER A 1 95 ? -1.131 -8.774 -23.528 1.00 93.19 95 SER A O 1
ATOM 720 N N . LEU A 1 96 ? -1.187 -9.296 -25.719 1.00 92.56 96 LEU A N 1
ATOM 721 C CA . LEU A 1 96 ? 0.227 -9.043 -25.984 1.00 92.56 96 LEU A CA 1
ATOM 722 C C . LEU A 1 96 ? 0.559 -7.558 -25.818 1.00 92.56 96 LEU A C 1
ATOM 724 O O . LEU A 1 96 ? -0.251 -6.680 -26.119 1.00 92.56 96 LEU A O 1
ATOM 728 N N . THR A 1 97 ? 1.784 -7.269 -25.384 1.00 91.19 97 THR A N 1
ATOM 729 C CA . THR A 1 97 ? 2.266 -5.890 -25.248 1.00 91.19 97 THR A CA 1
ATOM 730 C C . THR A 1 97 ? 2.659 -5.342 -26.623 1.00 91.19 97 THR A C 1
ATOM 732 O O . THR A 1 97 ? 3.650 -5.822 -27.186 1.00 91.19 97 THR A O 1
ATOM 735 N N . PRO A 1 98 ? 1.945 -4.343 -27.181 1.00 93.06 98 PRO A N 1
ATOM 736 C CA . PRO A 1 98 ? 2.254 -3.812 -28.503 1.00 93.06 98 PRO A CA 1
ATOM 737 C C . PRO A 1 98 ? 3.558 -3.007 -28.490 1.00 93.06 98 PRO A C 1
ATOM 739 O O . PRO A 1 98 ? 3.848 -2.280 -27.535 1.00 93.06 98 PRO A O 1
ATOM 742 N N . VAL A 1 99 ? 4.323 -3.087 -29.580 1.00 89.88 99 VAL A N 1
ATOM 743 C CA . VAL A 1 99 ? 5.475 -2.216 -29.843 1.00 89.88 99 VAL A CA 1
ATOM 744 C C . VAL A 1 99 ? 5.226 -1.386 -31.105 1.00 89.88 99 VAL A C 1
ATOM 746 O O . VAL A 1 99 ? 4.799 -1.925 -32.127 1.00 89.88 99 VAL A O 1
ATOM 749 N N . PRO A 1 100 ? 5.455 -0.062 -31.062 1.00 88.88 100 PRO A N 1
ATOM 750 C CA . PRO A 1 100 ? 5.155 0.795 -32.196 1.00 88.88 100 PRO A CA 1
ATOM 751 C C . PRO A 1 100 ? 6.187 0.592 -33.309 1.00 88.88 100 PRO A C 1
ATOM 753 O O . PRO A 1 100 ? 7.390 0.762 -33.108 1.00 88.88 100 PRO A O 1
ATOM 756 N N . VAL A 1 101 ? 5.697 0.270 -34.502 1.00 90.88 101 VAL A N 1
ATOM 757 C CA . VAL A 1 101 ? 6.497 0.097 -35.717 1.00 90.88 101 VAL A CA 1
ATOM 758 C C . VAL A 1 101 ? 5.993 1.035 -36.802 1.00 90.88 101 VAL A C 1
ATOM 760 O O . VAL A 1 101 ? 4.805 1.348 -36.863 1.00 90.88 101 VAL A O 1
ATOM 763 N N . THR A 1 102 ? 6.899 1.508 -37.647 1.00 90.19 102 THR A N 1
ATOM 764 C CA . THR A 1 102 ? 6.568 2.361 -38.790 1.00 90.19 102 THR A CA 1
ATOM 765 C C . THR A 1 102 ? 7.277 1.875 -40.044 1.00 90.19 102 THR A C 1
ATOM 767 O O . THR A 1 102 ? 8.292 1.182 -39.959 1.00 90.19 102 THR A O 1
ATOM 770 N N . ILE A 1 103 ? 6.747 2.264 -41.200 1.00 89.31 103 ILE A N 1
ATOM 771 C CA . ILE A 1 103 ? 7.391 2.088 -42.500 1.00 89.31 103 ILE A CA 1
ATOM 772 C C . ILE A 1 103 ? 7.782 3.477 -43.003 1.00 89.31 103 ILE A C 1
ATOM 774 O O . ILE A 1 103 ? 6.951 4.386 -42.998 1.00 89.31 103 ILE A O 1
ATOM 778 N N . ASN A 1 104 ? 9.036 3.658 -43.411 1.00 86.94 104 ASN A N 1
ATOM 779 C CA . ASN A 1 104 ? 9.475 4.903 -44.046 1.00 86.94 104 ASN A CA 1
ATOM 780 C C . ASN A 1 104 ? 9.229 4.885 -45.572 1.00 86.94 104 ASN A C 1
ATOM 782 O O . ASN A 1 104 ? 8.829 3.871 -46.143 1.00 86.94 104 ASN A O 1
ATOM 786 N N . GLY A 1 105 ? 9.470 6.015 -46.244 1.00 81.94 105 GLY A N 1
ATOM 787 C CA . GLY A 1 105 ? 9.268 6.147 -47.696 1.00 81.94 105 GLY A CA 1
ATOM 788 C C . GLY A 1 105 ? 10.122 5.201 -48.551 1.00 81.94 105 GLY A C 1
ATOM 789 O O . GLY A 1 105 ? 9.742 4.907 -49.680 1.00 81.94 105 GLY A O 1
ATOM 790 N N . ASP A 1 106 ? 11.214 4.675 -47.993 1.00 87.38 106 ASP A N 1
ATOM 791 C CA . ASP A 1 106 ? 12.131 3.737 -48.651 1.00 87.38 106 ASP A CA 1
ATOM 792 C C . ASP A 1 106 ? 11.728 2.263 -48.445 1.00 87.38 106 ASP A C 1
ATOM 794 O O . ASP A 1 106 ? 12.427 1.345 -48.879 1.00 87.38 106 ASP A O 1
ATOM 798 N N . GLY A 1 107 ? 10.591 2.010 -47.785 1.00 87.94 107 GLY A N 1
ATOM 799 C CA . GLY A 1 107 ? 10.090 0.661 -47.530 1.00 87.94 107 GLY A CA 1
ATOM 800 C C . GLY A 1 107 ? 10.847 -0.078 -46.426 1.00 87.94 107 GLY A C 1
ATOM 801 O O . GLY A 1 107 ? 10.849 -1.308 -46.399 1.00 87.94 107 GLY A O 1
ATOM 802 N N . GLU A 1 108 ? 11.492 0.635 -45.509 1.00 93.56 108 GLU A N 1
ATOM 803 C CA . GLU A 1 108 ? 12.145 0.054 -44.339 1.00 93.56 108 GLU A CA 1
ATOM 804 C C . GLU A 1 108 ? 11.206 0.049 -43.138 1.00 93.56 108 GLU A C 1
ATOM 806 O O . GLU A 1 108 ? 10.501 1.025 -42.870 1.00 93.56 108 GLU A O 1
ATOM 811 N N . VAL A 1 109 ? 11.239 -1.044 -42.382 1.00 93.31 109 VAL A N 1
ATOM 812 C CA . VAL A 1 109 ? 10.511 -1.201 -41.128 1.00 93.31 109 VAL A CA 1
ATOM 813 C C . VAL A 1 109 ? 11.400 -0.742 -39.984 1.00 93.31 109 VAL A C 1
ATOM 815 O O . VAL A 1 109 ? 12.504 -1.253 -39.783 1.00 93.31 109 VAL A O 1
ATOM 818 N N . HIS A 1 110 ? 10.891 0.202 -39.202 1.00 92.75 110 HIS A N 1
ATOM 819 C CA . HIS A 1 110 ? 11.592 0.788 -38.069 1.00 92.75 110 HIS A CA 1
ATOM 820 C C . HIS A 1 110 ? 10.795 0.595 -36.784 1.00 92.75 110 HIS A C 1
ATOM 822 O O . HIS A 1 110 ? 9.595 0.869 -36.729 1.00 92.75 110 HIS A O 1
ATOM 828 N N . LEU A 1 111 ? 11.483 0.176 -35.724 1.00 89.81 111 LEU A N 1
ATOM 829 C CA . LEU A 1 111 ? 10.980 0.255 -34.364 1.00 89.81 111 LEU A CA 1
ATOM 830 C C . LEU A 1 111 ? 11.011 1.715 -33.928 1.00 89.81 111 LEU A C 1
ATOM 832 O O . LEU A 1 111 ? 12.071 2.345 -33.824 1.00 89.81 111 LEU A O 1
ATOM 836 N N . MET A 1 112 ? 9.839 2.243 -33.609 1.00 84.06 112 MET A N 1
ATOM 837 C CA . MET A 1 112 ? 9.750 3.528 -32.946 1.00 84.06 112 MET A CA 1
ATOM 838 C C . MET A 1 112 ? 10.132 3.295 -31.489 1.00 84.06 112 MET A C 1
ATOM 840 O O . MET A 1 112 ? 9.516 2.489 -30.789 1.00 84.06 112 MET A O 1
ATOM 844 N N . ARG A 1 113 ? 11.149 4.000 -30.985 1.00 69.06 113 ARG A N 1
ATOM 845 C CA . ARG A 1 113 ? 11.319 4.058 -29.533 1.00 69.06 113 ARG A CA 1
ATOM 846 C C . ARG A 1 113 ? 10.045 4.662 -28.975 1.00 69.06 113 ARG A C 1
ATOM 848 O O . ARG A 1 113 ? 9.702 5.790 -29.322 1.00 69.06 113 ARG A O 1
ATOM 855 N N . ALA A 1 114 ? 9.350 3.909 -28.129 1.00 52.66 114 ALA A N 1
ATOM 856 C CA . ALA A 1 114 ? 8.225 4.434 -27.388 1.00 52.66 114 ALA A CA 1
ATOM 857 C C . ALA A 1 114 ? 8.731 5.601 -26.526 1.00 52.66 114 ALA A C 1
ATOM 859 O O . ALA A 1 114 ? 9.188 5.421 -25.403 1.00 52.66 114 ALA A O 1
ATOM 860 N N . SER A 1 115 ? 8.592 6.825 -27.028 1.00 44.44 115 SER A N 1
ATOM 861 C CA . SER A 1 115 ? 8.347 8.002 -26.199 1.00 44.44 115 SER A CA 1
ATOM 862 C C . SER A 1 115 ? 6.891 8.008 -25.709 1.00 44.44 115 SER A C 1
ATOM 864 O O . SER A 1 115 ? 6.292 9.060 -25.509 1.00 44.44 115 SER A O 1
ATOM 866 N N . GLY A 1 116 ? 6.302 6.824 -25.519 1.00 42.88 116 GLY A N 1
ATOM 867 C CA . GLY A 1 116 ? 5.037 6.649 -24.839 1.00 42.88 116 GLY A CA 1
ATOM 868 C C . GLY A 1 116 ? 5.324 6.573 -23.353 1.00 42.88 116 GLY A C 1
ATOM 869 O O . GLY A 1 116 ? 6.039 5.680 -22.900 1.00 42.88 116 GLY A O 1
ATOM 870 N N . ARG A 1 117 ? 4.779 7.522 -22.593 1.00 45.28 117 ARG A N 1
ATOM 871 C CA . ARG A 1 117 ? 4.562 7.373 -21.151 1.00 45.28 117 ARG A CA 1
ATOM 872 C C . ARG A 1 117 ? 4.120 5.919 -20.893 1.00 45.28 117 ARG A C 1
ATOM 874 O O . ARG A 1 117 ? 3.162 5.503 -21.547 1.00 45.28 117 ARG A O 1
ATOM 881 N N . PRO A 1 118 ? 4.806 5.143 -20.029 1.00 54.59 118 PRO A N 1
ATOM 882 C CA . PRO A 1 118 ? 4.368 3.785 -19.731 1.00 54.59 118 PRO A CA 1
ATOM 883 C C . PRO A 1 118 ? 2.890 3.825 -19.334 1.00 54.59 118 PRO A C 1
ATOM 885 O O . PRO A 1 118 ? 2.456 4.814 -18.723 1.00 54.59 118 PRO A O 1
ATOM 888 N N . ARG A 1 119 ? 2.113 2.806 -19.733 1.00 59.09 119 ARG A N 1
ATOM 889 C CA . ARG A 1 119 ? 0.691 2.732 -19.359 1.00 59.09 119 ARG A CA 1
ATOM 890 C C . ARG A 1 119 ? 0.596 2.924 -17.847 1.00 59.09 119 ARG A C 1
ATOM 892 O O . ARG A 1 119 ? 1.478 2.462 -17.122 1.00 59.09 119 ARG A O 1
ATOM 899 N N . ALA A 1 120 ? -0.419 3.651 -17.381 1.00 63.38 120 ALA A N 1
ATOM 900 C CA . ALA A 1 120 ? -0.542 3.994 -15.963 1.00 63.38 120 ALA A CA 1
ATOM 901 C C . ALA A 1 120 ? -0.391 2.746 -15.073 1.00 63.38 120 ALA A C 1
ATOM 903 O O . ALA A 1 120 ? 0.386 2.769 -14.121 1.00 63.38 120 ALA A O 1
ATOM 904 N N . ASP A 1 121 ? -0.990 1.636 -15.502 1.00 59.75 121 ASP A N 1
ATOM 905 C CA . ASP A 1 121 ? -0.947 0.339 -14.825 1.00 59.75 121 ASP A CA 1
ATOM 906 C C . ASP A 1 121 ? 0.467 -0.264 -14.746 1.00 59.75 121 ASP A C 1
ATOM 908 O O . ASP A 1 121 ? 0.848 -0.834 -13.728 1.00 59.75 121 ASP A O 1
ATOM 912 N N . GLU A 1 122 ? 1.300 -0.100 -15.779 1.00 71.19 122 GLU A N 1
ATOM 913 C CA . GLU A 1 122 ? 2.696 -0.566 -15.766 1.00 71.19 122 GLU A CA 1
ATOM 914 C C . GLU A 1 122 ? 3.564 0.282 -14.825 1.00 71.19 122 GLU A C 1
ATOM 916 O O . GLU A 1 122 ? 4.460 -0.234 -14.151 1.00 71.19 122 GLU A O 1
ATOM 921 N N . VAL A 1 123 ? 3.307 1.595 -14.764 1.00 74.75 123 VAL A N 1
ATOM 922 C CA . VAL A 1 123 ? 3.978 2.497 -13.811 1.00 74.75 123 VAL A CA 1
ATOM 923 C C . VAL A 1 123 ? 3.582 2.153 -12.380 1.00 74.75 123 VAL A C 1
ATOM 925 O O . VAL A 1 123 ? 4.426 2.174 -11.476 1.00 74.75 123 VAL A O 1
ATOM 928 N N . GLU A 1 124 ? 2.307 1.840 -12.174 1.00 78.00 124 GLU A N 1
ATOM 929 C CA . GLU A 1 124 ? 1.775 1.428 -10.885 1.00 78.00 124 GLU A CA 1
ATOM 930 C C . GLU A 1 124 ? 2.335 0.069 -10.461 1.00 78.00 124 GLU A C 1
ATOM 932 O O . GLU A 1 124 ? 2.814 -0.063 -9.336 1.00 78.00 124 GLU A O 1
ATOM 937 N N . GLN A 1 125 ? 2.399 -0.914 -11.361 1.00 80.62 125 GLN A N 1
ATOM 938 C CA . GLN A 1 125 ? 2.983 -2.214 -11.043 1.00 80.62 125 GLN A CA 1
ATOM 939 C C . GLN A 1 125 ? 4.464 -2.094 -10.676 1.00 80.62 125 GLN A C 1
ATOM 941 O O . GLN A 1 125 ? 4.857 -2.523 -9.596 1.00 80.62 125 GLN A O 1
ATOM 946 N N . ARG A 1 126 ? 5.265 -1.389 -11.486 1.00 83.38 126 ARG A N 1
ATOM 947 C CA . ARG A 1 126 ? 6.685 -1.137 -11.170 1.00 83.38 126 ARG A CA 1
ATOM 948 C C . ARG A 1 126 ? 6.873 -0.394 -9.852 1.00 83.38 126 ARG A C 1
ATOM 950 O O . ARG A 1 126 ? 7.855 -0.599 -9.144 1.00 83.38 126 ARG A O 1
ATOM 957 N N . THR A 1 127 ? 5.943 0.500 -9.526 1.00 88.44 127 THR A N 1
ATOM 958 C CA . THR A 1 127 ? 5.918 1.164 -8.223 1.00 88.44 127 THR A CA 1
ATOM 959 C C . THR A 1 127 ? 5.711 0.158 -7.099 1.00 88.44 127 THR A C 1
ATOM 961 O O . THR A 1 127 ? 6.430 0.226 -6.104 1.00 88.44 127 THR A O 1
ATOM 964 N N . ARG A 1 128 ? 4.732 -0.743 -7.239 1.00 87.12 128 ARG A N 1
ATOM 965 C CA . ARG A 1 128 ? 4.436 -1.770 -6.236 1.00 87.12 128 ARG A CA 1
ATOM 966 C C . ARG A 1 128 ? 5.624 -2.707 -6.042 1.00 87.12 128 ARG A C 1
ATOM 968 O O . ARG A 1 128 ? 5.980 -2.974 -4.898 1.00 87.12 128 ARG A O 1
ATOM 975 N N . ASP A 1 129 ? 6.284 -3.105 -7.124 1.00 88.38 129 ASP A N 1
ATOM 976 C CA . ASP A 1 129 ? 7.470 -3.967 -7.078 1.00 88.38 129 ASP A CA 1
ATOM 977 C C . ASP A 1 129 ? 8.627 -3.288 -6.326 1.00 88.38 129 ASP A C 1
ATOM 979 O O . ASP A 1 129 ? 9.229 -3.878 -5.431 1.00 88.38 129 ASP A O 1
ATOM 983 N N . LEU A 1 130 ? 8.887 -2.004 -6.603 1.00 94.31 130 LEU A N 1
ATOM 984 C CA . LEU A 1 130 ? 9.886 -1.217 -5.872 1.00 94.31 130 LEU A CA 1
ATOM 985 C C . LEU A 1 130 ? 9.564 -1.112 -4.374 1.00 94.31 130 LEU A C 1
ATOM 987 O O . LEU A 1 130 ? 10.464 -1.230 -3.544 1.00 94.31 130 LEU A O 1
ATOM 991 N N . ILE A 1 131 ? 8.297 -0.884 -4.019 1.00 94.75 131 ILE A N 1
ATOM 992 C CA . ILE A 1 131 ? 7.860 -0.823 -2.618 1.00 94.75 131 ILE A CA 1
ATOM 993 C C . ILE A 1 131 ? 8.078 -2.179 -1.931 1.00 94.75 131 ILE A C 1
ATOM 995 O O . ILE A 1 131 ? 8.569 -2.219 -0.804 1.00 94.75 131 ILE A O 1
ATOM 999 N N . GLN A 1 132 ? 7.774 -3.285 -2.612 1.00 91.56 132 GLN A N 1
ATOM 1000 C CA . GLN A 1 132 ? 7.973 -4.632 -2.080 1.00 91.56 132 GLN A CA 1
ATOM 1001 C C . GLN A 1 132 ? 9.458 -4.932 -1.826 1.00 91.56 132 GLN A C 1
ATOM 1003 O O . GLN A 1 132 ? 9.817 -5.319 -0.714 1.00 91.56 132 GLN A O 1
ATOM 1008 N N . VAL A 1 133 ? 10.327 -4.666 -2.806 1.00 94.88 133 VAL A N 1
ATOM 1009 C CA . VAL A 1 133 ? 11.785 -4.839 -2.667 1.00 94.88 133 VAL A CA 1
ATOM 1010 C C . VAL A 1 133 ? 12.336 -3.972 -1.533 1.00 94.88 133 VAL A C 1
ATOM 1012 O O . VAL A 1 133 ? 13.155 -4.423 -0.731 1.00 94.88 133 VAL A O 1
ATOM 1015 N N . ALA A 1 134 ? 11.867 -2.727 -1.419 1.00 96.12 134 ALA A N 1
ATOM 1016 C CA . ALA A 1 134 ? 12.265 -1.845 -0.329 1.00 96.12 134 ALA A CA 1
ATOM 1017 C C . ALA A 1 134 ? 11.882 -2.426 1.041 1.00 96.12 134 ALA A C 1
ATOM 1019 O O . ALA A 1 134 ? 12.710 -2.425 1.951 1.00 96.12 134 ALA A O 1
ATOM 1020 N N . ALA A 1 135 ? 10.660 -2.951 1.185 1.00 93.06 135 ALA A N 1
ATOM 1021 C CA . ALA A 1 135 ? 10.188 -3.564 2.425 1.00 93.06 135 ALA A CA 1
ATOM 1022 C C . ALA A 1 135 ? 11.072 -4.744 2.858 1.00 93.06 135 ALA A C 1
ATOM 1024 O O . ALA A 1 135 ? 11.475 -4.821 4.019 1.00 93.06 135 ALA A O 1
ATOM 1025 N N . GLU A 1 136 ? 11.407 -5.633 1.923 1.00 94.00 136 GLU A N 1
ATOM 1026 C CA . GLU A 1 136 ? 12.252 -6.803 2.178 1.00 94.00 136 GLU A CA 1
ATOM 1027 C C . GLU A 1 136 ? 13.664 -6.399 2.605 1.00 94.00 136 GLU A C 1
ATOM 1029 O O . GLU A 1 136 ? 14.177 -6.901 3.607 1.00 94.00 136 GLU A O 1
ATOM 1034 N N . LEU A 1 137 ? 14.266 -5.425 1.918 1.00 95.69 137 LEU A N 1
ATOM 1035 C CA . LEU A 1 137 ? 15.601 -4.940 2.259 1.00 95.69 137 LEU A CA 1
ATOM 1036 C C . LEU A 1 137 ? 15.637 -4.179 3.594 1.00 95.69 137 LEU A C 1
ATOM 1038 O O . LEU A 1 137 ? 16.595 -4.347 4.350 1.00 95.69 137 LEU A O 1
ATOM 1042 N N . PHE A 1 138 ? 14.608 -3.384 3.922 1.00 95.69 138 PHE A N 1
ATOM 1043 C CA . PHE A 1 138 ? 14.509 -2.724 5.232 1.00 95.69 138 PHE A CA 1
ATOM 1044 C C . PHE A 1 138 ? 14.458 -3.735 6.380 1.00 95.69 138 PHE A C 1
ATOM 1046 O O . PHE A 1 138 ? 15.055 -3.498 7.427 1.00 95.69 138 PHE A O 1
ATOM 1053 N N . ILE A 1 139 ? 13.760 -4.856 6.193 1.00 92.50 139 ILE A N 1
ATOM 1054 C CA . ILE A 1 139 ? 13.663 -5.917 7.200 1.00 92.50 139 ILE A CA 1
ATOM 1055 C C . ILE A 1 139 ? 14.972 -6.701 7.293 1.00 92.50 139 ILE A C 1
ATOM 1057 O O . ILE A 1 139 ? 15.463 -6.937 8.394 1.00 92.50 139 ILE A O 1
ATOM 1061 N N . ALA A 1 140 ? 15.535 -7.099 6.151 1.00 92.06 140 ALA A N 1
ATOM 1062 C CA . ALA A 1 140 ? 16.708 -7.965 6.104 1.00 92.06 140 ALA A CA 1
ATOM 1063 C C . ALA A 1 140 ? 17.983 -7.271 6.605 1.00 92.06 140 ALA A C 1
ATOM 1065 O O . ALA A 1 140 ? 18.817 -7.909 7.242 1.00 92.06 140 ALA A O 1
ATOM 1066 N N . GLN A 1 141 ? 18.145 -5.978 6.313 1.00 92.94 141 GLN A N 1
ATOM 1067 C CA . GLN A 1 141 ? 19.373 -5.232 6.616 1.00 92.94 141 GLN A CA 1
ATOM 1068 C C . GLN A 1 141 ? 19.189 -4.185 7.724 1.00 92.94 141 GLN A C 1
ATOM 1070 O O . GLN A 1 141 ? 20.172 -3.620 8.197 1.00 92.94 141 GLN A O 1
ATOM 1075 N N . GLY A 1 142 ? 17.953 -3.918 8.153 1.00 91.75 142 GLY A N 1
ATOM 1076 C CA . GLY A 1 142 ? 17.628 -2.817 9.058 1.00 91.75 142 GLY A CA 1
ATOM 1077 C C . GLY A 1 142 ? 17.511 -1.477 8.328 1.00 91.75 142 GLY A C 1
ATOM 1078 O O . GLY A 1 142 ? 18.079 -1.268 7.247 1.00 91.75 142 GLY A O 1
ATOM 1079 N N . TYR A 1 143 ? 16.768 -0.537 8.924 1.00 94.25 143 TYR A N 1
ATOM 1080 C CA . TYR A 1 143 ? 16.552 0.757 8.289 1.00 94.25 143 TYR A CA 1
ATOM 1081 C C . TYR A 1 143 ? 17.857 1.525 8.167 1.00 94.25 143 TYR A C 1
ATOM 1083 O O . TYR A 1 143 ? 18.096 2.049 7.091 1.00 94.25 143 TYR A O 1
ATOM 1091 N N . ALA A 1 144 ? 18.730 1.589 9.175 1.00 92.62 144 ALA A N 1
ATOM 1092 C CA . ALA A 1 144 ? 19.955 2.388 9.089 1.00 92.62 144 ALA A CA 1
ATOM 1093 C C . ALA A 1 144 ? 20.904 1.943 7.954 1.00 92.62 144 ALA A C 1
ATOM 1095 O O . ALA A 1 144 ? 21.422 2.791 7.222 1.00 92.62 144 ALA A O 1
ATOM 1096 N N . HIS A 1 145 ? 21.077 0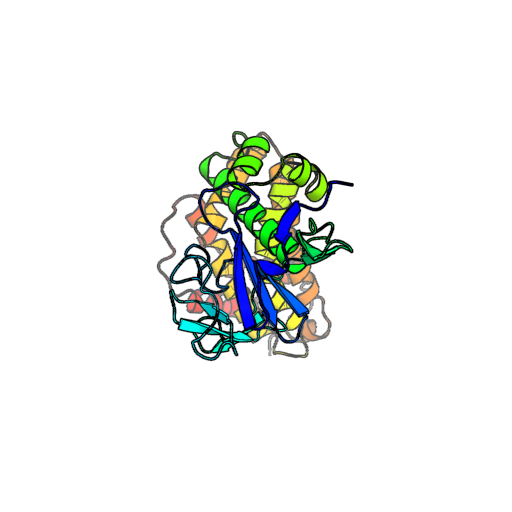.635 7.748 1.00 92.69 145 HIS A N 1
ATOM 1097 C CA . HIS A 1 145 ? 22.163 0.091 6.921 1.00 92.69 145 HIS A CA 1
ATOM 1098 C C . HIS A 1 145 ? 21.850 -0.028 5.424 1.00 92.69 145 HIS A C 1
ATOM 1100 O O . HIS A 1 145 ? 22.770 0.013 4.606 1.00 92.69 145 HIS A O 1
ATOM 1106 N N . VAL A 1 146 ? 20.578 -0.122 5.026 1.00 94.94 146 VAL A N 1
ATOM 1107 C CA . VAL A 1 146 ? 20.233 -0.226 3.600 1.00 94.94 146 VAL A CA 1
ATOM 1108 C C . VAL A 1 146 ? 20.338 1.128 2.887 1.00 94.94 146 VAL A C 1
ATOM 1110 O O . VAL A 1 146 ? 19.784 2.133 3.331 1.00 94.94 146 VAL A O 1
ATOM 1113 N N . SER A 1 147 ? 21.018 1.198 1.742 1.00 95.12 147 SER A N 1
ATOM 1114 C CA . SER A 1 147 ? 21.106 2.439 0.957 1.00 95.12 147 SER A CA 1
ATOM 1115 C C . SER A 1 147 ? 20.027 2.515 -0.130 1.00 95.12 147 SER A C 1
ATOM 1117 O O . SER A 1 147 ? 19.633 1.499 -0.701 1.00 95.12 147 SER A O 1
ATOM 1119 N N . LEU A 1 148 ? 19.600 3.728 -0.503 1.00 94.19 148 LEU A N 1
ATOM 1120 C CA . LEU A 1 148 ? 18.695 3.915 -1.648 1.00 94.19 148 LEU A CA 1
ATOM 1121 C C . LEU A 1 148 ? 19.297 3.414 -2.966 1.00 94.19 148 LEU A C 1
ATOM 1123 O O . LEU A 1 148 ? 18.559 3.014 -3.859 1.00 94.19 148 LEU A O 1
ATOM 1127 N N . ARG A 1 149 ? 20.630 3.422 -3.093 1.00 92.69 149 ARG A N 1
ATOM 1128 C CA . ARG A 1 149 ? 21.324 2.890 -4.270 1.00 92.69 149 ARG A CA 1
ATOM 1129 C C . ARG A 1 149 ? 21.203 1.368 -4.340 1.00 92.69 149 ARG A C 1
ATOM 1131 O O . ARG A 1 149 ? 20.989 0.843 -5.424 1.00 92.69 149 ARG A O 1
ATOM 1138 N N . THR A 1 150 ? 21.296 0.694 -3.193 1.00 93.06 150 THR A N 1
ATOM 1139 C CA . THR A 1 150 ? 21.078 -0.754 -3.066 1.00 93.06 150 THR A CA 1
ATOM 1140 C C . THR A 1 150 ? 19.644 -1.112 -3.444 1.00 93.06 150 THR A C 1
ATOM 1142 O O . THR A 1 150 ? 19.443 -1.954 -4.307 1.00 93.06 150 THR A O 1
ATOM 1145 N N . ILE A 1 151 ? 18.656 -0.407 -2.878 1.00 94.50 151 ILE A N 1
ATOM 1146 C CA . ILE A 1 151 ? 17.237 -0.637 -3.194 1.00 94.50 151 ILE A CA 1
ATOM 1147 C C . ILE A 1 151 ? 16.961 -0.396 -4.681 1.00 94.50 151 ILE A C 1
ATOM 1149 O O . ILE A 1 151 ? 16.282 -1.189 -5.322 1.00 94.50 151 ILE A O 1
ATOM 1153 N N . ALA A 1 152 ? 17.506 0.685 -5.245 1.00 90.25 152 ALA A N 1
ATOM 1154 C CA . ALA A 1 152 ? 17.344 1.005 -6.658 1.00 90.25 152 ALA A CA 1
ATOM 1155 C C . ALA A 1 152 ? 17.925 -0.086 -7.572 1.00 90.25 152 ALA A C 1
ATOM 1157 O O . ALA A 1 152 ? 17.278 -0.472 -8.543 1.00 90.25 152 ALA A O 1
ATOM 1158 N N . ALA A 1 153 ? 19.119 -0.592 -7.248 1.00 89.06 153 ALA A N 1
ATOM 1159 C CA . ALA A 1 153 ? 19.757 -1.668 -7.997 1.00 89.06 153 ALA A CA 1
ATOM 1160 C C . ALA A 1 153 ? 18.929 -2.961 -7.950 1.00 89.06 153 ALA A C 1
ATOM 1162 O O . ALA A 1 153 ? 18.650 -3.532 -9.003 1.00 89.06 153 ALA A O 1
ATOM 1163 N N . GLU A 1 154 ? 18.477 -3.366 -6.760 1.00 88.31 154 GLU A N 1
ATOM 1164 C CA . GLU A 1 154 ? 17.687 -4.588 -6.568 1.00 88.31 154 GLU A CA 1
ATOM 1165 C C . GLU A 1 154 ? 16.327 -4.505 -7.276 1.00 88.31 154 GLU A C 1
ATOM 1167 O O . GLU A 1 154 ? 15.931 -5.407 -8.008 1.00 88.31 154 GLU A O 1
ATOM 1172 N N . ALA A 1 155 ? 15.646 -3.361 -7.163 1.00 87.88 155 ALA A N 1
ATOM 1173 C CA . ALA A 1 155 ? 14.371 -3.111 -7.833 1.00 87.88 155 ALA A CA 1
ATOM 1174 C C . ALA A 1 155 ? 14.514 -2.788 -9.333 1.00 87.88 155 ALA A C 1
ATOM 1176 O O . ALA A 1 155 ? 13.518 -2.486 -9.992 1.00 87.88 155 ALA A O 1
ATOM 1177 N N . ARG A 1 156 ? 15.738 -2.807 -9.884 1.00 87.25 156 ARG A N 1
ATOM 1178 C CA . ARG A 1 156 ? 16.046 -2.481 -11.289 1.00 87.25 156 ARG A CA 1
ATOM 1179 C C . ARG A 1 156 ? 15.498 -1.113 -11.730 1.00 87.25 156 ARG A C 1
ATOM 1181 O O . ARG A 1 156 ? 15.037 -0.939 -12.859 1.00 87.25 156 ARG A O 1
ATOM 1188 N N . VAL A 1 157 ? 15.572 -0.113 -10.849 1.00 86.25 157 VAL A N 1
ATOM 1189 C CA . VAL A 1 157 ? 15.178 1.279 -11.124 1.00 86.25 157 VAL A CA 1
ATOM 1190 C C . VAL A 1 157 ? 16.354 2.236 -10.949 1.00 86.25 157 VAL A C 1
ATOM 1192 O O . VAL A 1 157 ? 17.308 1.980 -10.222 1.00 86.25 157 VAL A O 1
ATOM 1195 N N . ALA A 1 158 ? 16.292 3.406 -11.583 1.00 83.56 158 ALA A N 1
ATOM 1196 C CA . ALA A 1 158 ? 17.276 4.452 -11.324 1.00 83.56 158 ALA A CA 1
ATOM 1197 C C . ALA A 1 158 ? 17.045 5.083 -9.937 1.00 83.56 158 ALA A C 1
ATOM 1199 O O . ALA A 1 158 ? 15.914 5.425 -9.594 1.00 83.56 158 ALA A O 1
ATOM 1200 N N . ALA A 1 159 ? 18.109 5.348 -9.170 1.00 83.81 159 ALA A N 1
ATOM 1201 C CA . ALA A 1 159 ? 17.997 5.976 -7.845 1.00 83.81 159 ALA A CA 1
ATOM 1202 C C . ALA A 1 159 ? 17.250 7.326 -7.881 1.00 83.81 159 ALA A C 1
ATOM 1204 O O . ALA A 1 159 ? 16.456 7.624 -6.991 1.00 83.81 159 ALA A O 1
ATOM 1205 N N . ARG A 1 160 ? 17.428 8.110 -8.956 1.00 82.00 160 ARG A N 1
ATOM 1206 C CA . ARG A 1 160 ? 16.688 9.366 -9.186 1.00 82.00 160 ARG A CA 1
ATOM 1207 C C . ARG A 1 160 ? 15.166 9.183 -9.180 1.00 82.00 160 ARG A C 1
ATOM 1209 O O . ARG A 1 160 ? 14.459 10.098 -8.784 1.00 82.00 160 ARG A O 1
ATOM 1216 N N . THR A 1 161 ? 14.667 8.014 -9.587 1.00 83.81 161 THR A N 1
ATOM 1217 C CA . THR A 1 161 ? 13.234 7.693 -9.581 1.00 83.81 161 THR A CA 1
ATOM 1218 C C . THR A 1 161 ? 12.705 7.624 -8.155 1.00 83.81 161 THR A C 1
ATOM 1220 O O . THR A 1 161 ? 11.625 8.139 -7.887 1.00 83.81 161 THR A O 1
ATOM 1223 N N . ILE A 1 162 ? 13.480 7.056 -7.225 1.00 89.56 162 ILE A N 1
ATOM 1224 C CA . ILE A 1 162 ? 13.098 6.990 -5.811 1.00 89.56 162 ILE A CA 1
ATOM 1225 C C . ILE A 1 162 ? 13.018 8.398 -5.217 1.00 89.56 162 ILE A C 1
ATOM 1227 O O . ILE A 1 162 ? 12.025 8.739 -4.583 1.00 89.56 162 ILE A O 1
ATOM 1231 N N . TYR A 1 163 ? 14.026 9.237 -5.462 1.00 85.44 163 TYR A N 1
ATOM 1232 C CA . TYR A 1 163 ? 14.015 10.624 -4.988 1.00 85.44 163 TYR A CA 1
ATOM 1233 C C . TYR A 1 163 ? 12.863 11.435 -5.584 1.00 85.44 163 TYR A C 1
ATOM 1235 O O . TYR A 1 163 ? 12.164 12.120 -4.847 1.00 85.44 163 TYR A O 1
ATOM 1243 N N . ALA A 1 164 ? 12.631 11.325 -6.894 1.00 81.50 164 ALA A N 1
ATOM 1244 C CA . ALA A 1 164 ? 11.559 12.053 -7.565 1.00 81.50 164 ALA A CA 1
ATOM 1245 C C . ALA A 1 164 ? 10.163 11.623 -7.087 1.00 81.50 164 ALA A C 1
ATOM 1247 O O . ALA A 1 164 ? 9.263 12.452 -7.017 1.00 81.50 164 ALA A O 1
ATOM 1248 N N . LYS A 1 165 ? 9.976 10.334 -6.776 1.00 87.19 165 LYS A N 1
ATOM 1249 C CA . LYS A 1 165 ? 8.661 9.767 -6.457 1.00 87.19 165 LYS A CA 1
ATOM 1250 C C . LYS A 1 165 ? 8.335 9.745 -4.967 1.00 87.19 165 LYS A C 1
ATOM 1252 O O . LYS A 1 165 ? 7.174 9.881 -4.606 1.00 87.19 165 LYS A O 1
ATOM 1257 N N . PHE A 1 166 ? 9.342 9.554 -4.123 1.00 92.62 166 PHE A N 1
ATOM 1258 C CA . PHE A 1 166 ? 9.168 9.335 -2.687 1.00 92.62 166 PHE A CA 1
ATOM 1259 C C . PHE A 1 166 ? 9.970 10.315 -1.826 1.00 92.62 166 PHE A C 1
ATOM 1261 O O . PHE A 1 166 ? 9.992 10.182 -0.611 1.00 92.62 166 PHE A O 1
ATOM 1268 N N . GLY A 1 167 ? 10.700 11.266 -2.416 1.00 91.19 167 GLY A N 1
ATOM 1269 C CA . GLY A 1 167 ? 11.481 12.243 -1.647 1.00 91.19 167 GLY A CA 1
ATOM 1270 C C . GLY A 1 167 ? 12.662 11.647 -0.870 1.00 91.19 167 GLY A C 1
ATOM 1271 O O . GLY A 1 167 ? 13.272 12.333 -0.055 1.00 91.19 167 GLY A O 1
ATOM 1272 N N . GLY A 1 168 ? 13.014 10.380 -1.116 1.00 93.25 168 GLY A N 1
ATOM 1273 C CA . GLY A 1 168 ? 14.128 9.689 -0.468 1.00 93.25 168 GLY A CA 1
ATOM 1274 C C . GLY A 1 168 ? 13.694 8.487 0.372 1.00 93.25 168 GLY A C 1
ATOM 1275 O O . GLY A 1 168 ? 12.675 7.855 0.113 1.00 93.25 168 GLY A O 1
ATOM 1276 N N . LYS A 1 169 ? 14.518 8.127 1.362 1.00 95.25 169 LYS A N 1
ATOM 1277 C CA . LYS A 1 169 ? 14.407 6.857 2.099 1.00 95.25 169 LYS A CA 1
ATOM 1278 C C . LYS A 1 169 ? 13.234 6.830 3.074 1.00 95.25 169 LYS A C 1
ATOM 1280 O O . LYS A 1 169 ? 12.535 5.825 3.128 1.00 95.25 169 LYS A O 1
ATOM 1285 N N . LEU A 1 170 ? 12.996 7.936 3.785 1.00 95.75 170 LEU A N 1
ATOM 1286 C CA . LEU A 1 170 ? 11.859 8.058 4.701 1.00 95.75 170 LEU A CA 1
ATOM 1287 C C . LEU A 1 170 ? 10.527 7.994 3.956 1.00 95.75 170 LEU A C 1
ATOM 1289 O O . LEU A 1 170 ? 9.667 7.229 4.366 1.00 95.75 170 LEU A O 1
ATOM 1293 N N . GLY A 1 171 ? 10.369 8.722 2.848 1.00 96.44 171 GLY A N 1
ATOM 1294 C CA . GLY A 1 171 ? 9.125 8.658 2.077 1.00 96.44 171 GLY A CA 1
ATOM 1295 C C . GLY A 1 171 ? 8.958 7.341 1.311 1.00 96.44 171 GLY A C 1
ATOM 1296 O O . GLY A 1 171 ? 7.837 6.891 1.092 1.00 96.44 171 GLY A O 1
ATOM 1297 N N . LEU A 1 172 ? 10.050 6.646 0.961 1.00 97.19 172 LEU A N 1
ATOM 1298 C CA . LEU A 1 172 ? 9.946 5.276 0.449 1.00 97.19 172 LEU A CA 1
ATOM 1299 C C . LEU A 1 172 ? 9.454 4.319 1.542 1.00 97.19 172 LEU A C 1
ATOM 1301 O O . LEU A 1 172 ? 8.606 3.474 1.279 1.00 97.19 172 LEU A O 1
ATOM 1305 N N . PHE A 1 173 ? 9.955 4.466 2.769 1.00 96.94 173 PHE A N 1
ATOM 1306 C CA . PHE A 1 173 ? 9.461 3.707 3.914 1.00 96.94 173 PHE A CA 1
ATOM 1307 C C . PHE A 1 173 ? 7.997 4.044 4.238 1.00 96.94 173 PHE A C 1
ATOM 1309 O O . PHE A 1 173 ? 7.201 3.137 4.458 1.00 96.94 173 PHE A O 1
ATOM 1316 N N . GLU A 1 174 ? 7.607 5.317 4.180 1.00 96.94 174 GLU A N 1
ATOM 1317 C CA . GLU A 1 174 ? 6.210 5.747 4.293 1.00 96.94 174 GLU A CA 1
ATOM 1318 C C . GLU A 1 174 ? 5.317 5.021 3.279 1.00 96.94 174 GLU A C 1
ATOM 1320 O O . GLU A 1 174 ? 4.283 4.470 3.651 1.00 96.94 174 GLU A O 1
ATOM 1325 N N . ALA A 1 175 ? 5.752 4.935 2.017 1.00 95.38 175 ALA A N 1
ATOM 1326 C CA . ALA A 1 175 ? 5.025 4.229 0.966 1.00 95.38 175 ALA A CA 1
ATOM 1327 C C . ALA A 1 175 ? 4.897 2.717 1.226 1.00 95.38 175 ALA A C 1
ATOM 1329 O O . ALA A 1 175 ? 3.867 2.130 0.891 1.00 95.38 175 ALA A O 1
ATOM 1330 N N . VAL A 1 176 ? 5.902 2.087 1.851 1.00 94.75 176 VAL A N 1
ATOM 1331 C CA . VAL A 1 176 ? 5.818 0.687 2.310 1.00 94.75 176 VAL A CA 1
ATOM 1332 C C . VAL A 1 176 ? 4.68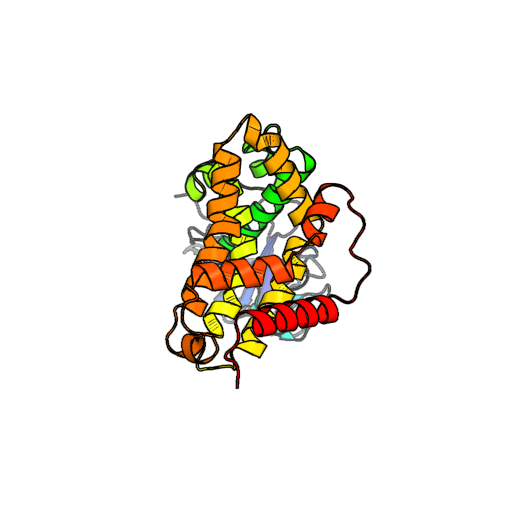7 0.516 3.321 1.00 94.75 176 VAL A C 1
ATOM 1334 O O . VAL A 1 176 ? 3.870 -0.392 3.173 1.00 94.75 176 VAL A O 1
ATOM 1337 N N . ILE A 1 177 ? 4.606 1.398 4.318 1.00 94.88 177 ILE A N 1
ATOM 1338 C CA . ILE A 1 177 ? 3.564 1.328 5.351 1.00 94.88 177 ILE A CA 1
ATOM 1339 C C . ILE A 1 177 ? 2.182 1.655 4.770 1.00 94.88 177 ILE A C 1
ATOM 1341 O O . ILE A 1 177 ? 1.211 0.948 5.049 1.00 94.88 177 ILE A O 1
ATOM 1345 N N . ALA A 1 178 ? 2.099 2.684 3.925 1.00 91.69 178 ALA A N 1
ATOM 1346 C CA . ALA A 1 178 ? 0.861 3.107 3.283 1.00 91.69 178 ALA A CA 1
ATOM 1347 C C . ALA A 1 178 ? 0.272 2.010 2.383 1.00 91.69 178 ALA A C 1
ATOM 1349 O O . ALA A 1 178 ? -0.925 1.764 2.452 1.00 91.69 178 ALA A O 1
ATOM 1350 N N . CYS A 1 179 ? 1.098 1.290 1.614 1.00 88.75 179 CYS A N 1
ATOM 1351 C CA . CYS A 1 179 ? 0.643 0.205 0.736 1.00 88.75 179 CYS A CA 1
ATOM 1352 C C . CYS A 1 179 ? -0.129 -0.888 1.501 1.00 88.75 179 CYS A C 1
ATOM 1354 O O . CYS A 1 179 ? -1.195 -1.328 1.068 1.00 88.75 179 CYS A O 1
ATOM 1356 N N . GLU A 1 180 ? 0.375 -1.302 2.665 1.00 85.62 180 GLU A N 1
ATOM 1357 C CA . GLU A 1 180 ? -0.276 -2.322 3.498 1.00 85.62 180 GLU A CA 1
ATOM 1358 C C . GLU A 1 180 ? -1.545 -1.798 4.176 1.00 85.62 180 GLU A C 1
ATOM 1360 O O . GLU A 1 180 ? -2.560 -2.496 4.224 1.00 85.62 180 GLU A O 1
ATOM 1365 N N . ARG A 1 181 ? -1.514 -0.549 4.660 1.00 91.06 181 ARG A N 1
ATOM 1366 C CA . ARG A 1 181 ? -2.699 0.126 5.202 1.00 91.06 181 ARG A CA 1
ATOM 1367 C C . ARG A 1 181 ? -3.794 0.246 4.143 1.00 91.06 181 ARG A C 1
ATOM 1369 O O . ARG A 1 181 ? -4.948 -0.042 4.443 1.00 91.06 181 ARG A O 1
ATOM 1376 N N . ASP A 1 182 ? -3.456 0.669 2.931 1.00 88.00 182 ASP A N 1
ATOM 1377 C CA . ASP A 1 182 ? -4.437 0.932 1.878 1.00 88.00 182 ASP A CA 1
ATOM 1378 C C . ASP A 1 182 ? -5.140 -0.361 1.468 1.00 88.00 182 ASP A C 1
ATOM 1380 O O . ASP A 1 182 ? -6.365 -0.394 1.445 1.00 88.00 182 ASP A O 1
ATOM 1384 N N . ARG A 1 183 ? -4.398 -1.470 1.318 1.00 82.62 183 ARG A N 1
ATOM 1385 C CA . ARG A 1 183 ? -4.979 -2.812 1.103 1.00 82.62 183 ARG A CA 1
ATOM 1386 C C . ARG A 1 183 ? -5.975 -3.219 2.192 1.00 82.62 183 ARG A C 1
ATOM 1388 O O . ARG A 1 183 ? -6.963 -3.895 1.908 1.00 82.62 183 ARG A O 1
ATOM 1395 N N . LEU A 1 184 ? -5.725 -2.828 3.441 1.00 85.06 184 LEU A N 1
ATOM 1396 C CA . LEU A 1 184 ? -6.652 -3.069 4.545 1.00 85.06 184 LEU A CA 1
ATOM 1397 C C . LEU A 1 184 ? -7.886 -2.154 4.468 1.00 85.06 184 LEU A C 1
ATOM 1399 O O . LEU A 1 184 ? -9.006 -2.608 4.718 1.00 85.06 184 LEU A O 1
ATOM 1403 N N . LEU A 1 185 ? -7.699 -0.877 4.138 1.00 83.44 185 LEU A N 1
ATOM 1404 C CA . LEU A 1 185 ? -8.757 0.130 4.182 1.00 83.44 185 LEU A CA 1
ATOM 1405 C C . LEU A 1 185 ? -9.685 0.128 2.962 1.00 83.44 185 LEU A C 1
ATOM 1407 O O . LEU A 1 185 ? -10.856 0.452 3.148 1.00 83.44 185 LEU A O 1
ATOM 1411 N N . THR A 1 186 ? -9.234 -0.298 1.774 1.00 79.31 186 THR A N 1
ATOM 1412 C CA . THR A 1 186 ? -10.031 -0.273 0.527 1.00 79.31 186 THR A CA 1
ATOM 1413 C C . THR A 1 186 ? -11.458 -0.796 0.727 1.00 79.31 186 THR A C 1
ATOM 1415 O O . THR A 1 186 ? -12.430 -0.096 0.454 1.00 79.31 186 THR A O 1
ATOM 1418 N N . ASN A 1 187 ? -11.615 -1.982 1.319 1.00 68.31 187 ASN A N 1
ATOM 1419 C CA . ASN A 1 187 ? -12.943 -2.572 1.511 1.00 68.31 187 ASN A CA 1
ATOM 1420 C C . ASN A 1 187 ? -13.763 -1.880 2.615 1.00 68.31 187 ASN A C 1
ATOM 1422 O O . ASN A 1 187 ? -14.989 -1.939 2.587 1.00 68.31 187 ASN A O 1
ATOM 142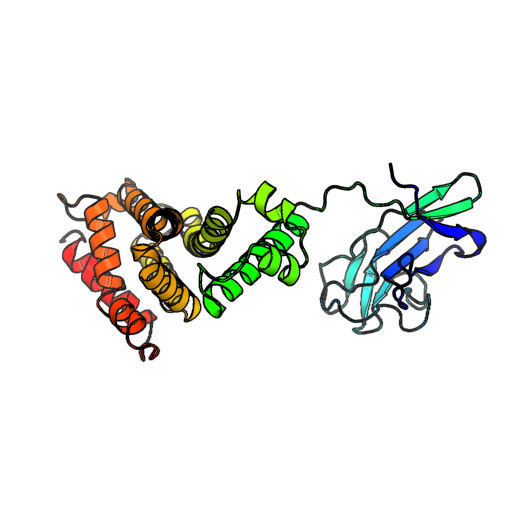6 N N . LEU A 1 188 ? -13.116 -1.255 3.609 1.00 73.75 188 LEU A N 1
ATOM 1427 C CA . LEU A 1 188 ? -13.830 -0.527 4.666 1.00 73.75 188 LEU A CA 1
ATOM 1428 C C . LEU A 1 188 ? -14.505 0.727 4.092 1.00 73.75 188 LEU A C 1
ATOM 1430 O O . LEU A 1 188 ? -15.619 1.070 4.486 1.00 73.75 188 LEU A O 1
ATOM 1434 N N . ASP A 1 189 ? -13.841 1.383 3.139 1.00 68.94 189 ASP A N 1
ATOM 1435 C CA . ASP A 1 189 ? -14.368 2.551 2.433 1.00 68.94 189 ASP A CA 1
ATOM 1436 C C . ASP A 1 189 ? -15.549 2.189 1.533 1.00 68.94 189 ASP A C 1
ATOM 1438 O O . ASP A 1 189 ? -16.602 2.833 1.580 1.00 68.94 189 ASP A O 1
ATOM 1442 N N . GLU A 1 190 ? -15.424 1.099 0.780 1.00 64.56 190 GLU A N 1
ATOM 1443 C CA . GLU A 1 190 ? -16.471 0.623 -0.127 1.00 64.56 190 GLU A CA 1
ATOM 1444 C C . GLU A 1 190 ? -17.741 0.153 0.606 1.00 64.56 190 GLU A C 1
ATOM 1446 O O . GLU A 1 190 ? -18.856 0.314 0.084 1.00 64.56 190 GLU A O 1
ATOM 1451 N N . GLN A 1 191 ? -17.576 -0.370 1.828 1.00 61.75 191 GLN A N 1
ATOM 1452 C CA . GLN A 1 191 ? -18.620 -0.990 2.656 1.00 61.75 191 GLN A CA 1
ATOM 1453 C C . GLN A 1 191 ? -19.118 -0.093 3.806 1.00 61.75 191 GLN A C 1
ATOM 1455 O O . GLN A 1 191 ? -19.637 -0.591 4.805 1.00 61.75 191 GLN A O 1
ATOM 1460 N N . THR A 1 192 ? -18.987 1.230 3.662 1.00 64.06 192 THR A N 1
ATOM 1461 C CA . THR A 1 192 ? -19.472 2.242 4.621 1.00 64.06 192 THR A CA 1
ATOM 1462 C C . THR A 1 192 ? -20.908 1.937 5.123 1.00 64.06 192 THR A C 1
ATOM 1464 O O . THR A 1 192 ? -21.726 1.414 4.352 1.00 64.06 192 THR A O 1
ATOM 1467 N N . PRO A 1 193 ? -21.239 2.255 6.399 1.00 57.47 193 PRO A N 1
ATOM 1468 C CA . PRO A 1 193 ? -22.571 2.062 6.972 1.00 57.47 193 PRO A CA 1
ATOM 1469 C C . PRO A 1 193 ? -23.669 2.539 6.019 1.00 57.47 193 PRO A C 1
ATOM 1471 O O . PRO A 1 193 ? -23.520 3.577 5.373 1.00 57.47 193 PRO A O 1
ATOM 1474 N N . GLY A 1 194 ? -24.730 1.736 5.894 1.00 62.16 194 GLY A N 1
ATOM 1475 C CA . GLY A 1 194 ? -25.841 1.957 4.958 1.00 62.16 194 GLY A CA 1
ATOM 1476 C C . GLY A 1 194 ? -25.914 0.920 3.834 1.00 62.16 194 GLY A C 1
ATOM 1477 O O . GLY A 1 194 ? -27.004 0.638 3.346 1.00 62.16 194 GLY A O 1
ATOM 1478 N N . LYS A 1 195 ? -24.785 0.291 3.478 1.00 65.88 195 LYS A N 1
ATOM 1479 C CA . LYS A 1 195 ? -24.745 -0.867 2.560 1.00 65.88 195 LYS A CA 1
ATOM 1480 C C . LYS A 1 195 ? -24.702 -2.216 3.282 1.00 65.88 195 LYS A C 1
ATOM 1482 O O . LYS A 1 195 ? -25.123 -3.222 2.720 1.00 65.88 195 LYS A O 1
ATOM 1487 N N . ARG A 1 196 ? -24.176 -2.241 4.509 1.00 74.75 196 ARG A N 1
ATOM 1488 C CA . ARG A 1 196 ? -23.996 -3.442 5.336 1.00 74.75 196 ARG A CA 1
ATOM 1489 C C . ARG A 1 196 ? -24.238 -3.114 6.809 1.00 74.75 196 ARG A C 1
ATOM 1491 O O . ARG A 1 196 ? -24.092 -1.958 7.217 1.00 74.75 196 ARG A O 1
ATOM 1498 N N . ALA A 1 197 ? -24.619 -4.117 7.599 1.00 84.81 197 ALA A N 1
ATOM 1499 C CA . ALA A 1 197 ? -24.757 -3.968 9.042 1.00 84.81 197 ALA A CA 1
ATOM 1500 C C . ALA A 1 197 ? -23.387 -3.707 9.691 1.00 84.81 197 ALA A C 1
ATOM 1502 O O . ALA A 1 197 ? -22.375 -4.287 9.295 1.00 84.81 197 ALA A O 1
ATOM 1503 N N . LEU A 1 198 ? -23.357 -2.831 10.701 1.00 87.38 198 LEU A N 1
ATOM 1504 C CA . LEU A 1 198 ? -22.120 -2.449 11.384 1.00 87.38 198 LEU A CA 1
ATOM 1505 C C . LEU A 1 198 ? -21.365 -3.646 12.000 1.00 87.38 198 LEU A C 1
ATOM 1507 O O . LEU A 1 198 ? -20.148 -3.682 11.838 1.00 87.38 198 LEU A O 1
ATOM 1511 N N . PRO A 1 199 ? -22.016 -4.631 12.656 1.00 89.00 199 PRO A N 1
ATOM 1512 C CA . PRO A 1 199 ? -21.314 -5.803 13.181 1.00 89.00 199 PRO A CA 1
ATOM 1513 C C . PRO A 1 199 ? -20.547 -6.581 12.104 1.00 89.00 199 PRO A C 1
ATOM 1515 O O . PRO A 1 199 ? -19.363 -6.839 12.289 1.00 89.00 199 PRO A O 1
ATOM 1518 N N . ASP A 1 200 ? -21.171 -6.855 10.955 1.00 88.00 200 ASP A N 1
ATOM 1519 C CA . ASP A 1 200 ? -20.534 -7.595 9.856 1.00 88.00 200 ASP A CA 1
ATOM 1520 C C . ASP A 1 200 ? -19.352 -6.824 9.253 1.00 88.00 200 ASP A C 1
ATOM 1522 O O . ASP A 1 200 ? -18.335 -7.408 8.878 1.00 88.00 200 ASP A O 1
ATOM 1526 N N . LEU A 1 201 ? -19.490 -5.496 9.150 1.00 88.31 201 LEU A N 1
ATOM 1527 C CA . LEU A 1 201 ? -18.420 -4.614 8.685 1.00 88.31 201 LEU A CA 1
ATOM 1528 C C . LEU A 1 201 ? -17.216 -4.666 9.634 1.00 88.31 201 LEU A C 1
ATOM 1530 O O . LEU A 1 201 ? -16.070 -4.743 9.187 1.00 88.31 201 LEU A O 1
ATOM 1534 N N . LEU A 1 202 ? -17.478 -4.622 10.943 1.00 91.62 202 LEU A N 1
ATOM 1535 C CA . LEU A 1 202 ? -16.438 -4.709 11.962 1.00 91.62 202 LEU A CA 1
ATOM 1536 C C . LEU A 1 202 ? -15.799 -6.099 12.000 1.00 91.62 202 LEU A C 1
ATOM 1538 O O . LEU A 1 202 ? -14.587 -6.171 12.173 1.00 91.62 202 LEU A O 1
ATOM 1542 N N . GLU A 1 203 ? -16.555 -7.181 11.809 1.00 90.88 203 GLU A N 1
ATOM 1543 C CA . GLU A 1 203 ? -16.019 -8.550 11.752 1.00 90.88 203 GLU A CA 1
ATOM 1544 C C . GLU A 1 203 ? -15.044 -8.732 10.590 1.00 90.88 203 GLU A C 1
ATOM 1546 O O . GLU A 1 203 ? -13.903 -9.148 10.810 1.00 90.88 203 GLU A O 1
ATOM 1551 N N . ASP A 1 204 ? -15.437 -8.330 9.379 1.00 89.31 204 ASP A N 1
ATOM 1552 C CA . ASP A 1 204 ? -14.563 -8.393 8.205 1.00 89.31 204 ASP A CA 1
ATOM 1553 C C . ASP A 1 204 ? -13.295 -7.540 8.388 1.00 89.31 204 ASP A C 1
ATOM 1555 O O . ASP A 1 204 ? -12.173 -8.001 8.152 1.00 89.31 204 ASP A O 1
ATOM 1559 N N . PHE A 1 205 ? -13.454 -6.304 8.871 1.00 91.12 205 PHE A N 1
ATOM 1560 C CA . PHE A 1 205 ? -12.326 -5.420 9.144 1.00 91.12 205 PHE A CA 1
ATOM 1561 C C . PHE A 1 205 ? -11.375 -6.002 10.200 1.00 91.12 205 PHE A C 1
ATOM 1563 O O . PHE A 1 205 ? -10.163 -6.041 9.983 1.00 91.12 205 PHE A O 1
ATOM 1570 N N . CYS A 1 206 ? -11.906 -6.465 11.335 1.00 92.50 206 CYS A N 1
ATOM 1571 C CA . CYS A 1 206 ? -11.109 -7.004 12.435 1.00 92.50 206 CYS A CA 1
ATOM 1572 C C . CYS A 1 206 ? -10.363 -8.272 12.015 1.00 92.50 206 CYS A C 1
ATOM 1574 O O . CYS A 1 206 ? -9.193 -8.429 12.364 1.00 92.50 206 CYS A O 1
ATOM 1576 N N . GLY A 1 207 ? -10.998 -9.138 11.217 1.00 90.50 207 GLY A N 1
ATOM 1577 C CA . GLY A 1 207 ? -10.351 -10.298 10.612 1.00 90.50 207 GLY A CA 1
ATOM 1578 C C . GLY A 1 207 ? -9.152 -9.903 9.756 1.00 90.50 207 GLY A C 1
ATOM 1579 O O . GLY A 1 207 ? -8.038 -10.371 9.997 1.00 90.50 207 GLY A O 1
ATOM 1580 N N . ARG A 1 208 ? -9.339 -8.982 8.807 1.00 89.62 208 ARG A N 1
ATOM 1581 C CA . ARG A 1 208 ? -8.256 -8.535 7.916 1.00 89.62 208 ARG A CA 1
ATOM 1582 C C . ARG A 1 208 ? -7.144 -7.800 8.665 1.00 89.62 208 ARG A C 1
ATOM 1584 O O . ARG A 1 208 ? -5.968 -8.041 8.395 1.00 89.62 208 ARG A O 1
ATOM 1591 N N . TYR A 1 209 ? -7.490 -6.956 9.635 1.00 91.06 209 TYR A N 1
ATOM 1592 C CA . TYR A 1 209 ? -6.497 -6.233 10.426 1.00 91.06 209 TYR A CA 1
ATOM 1593 C C . TYR A 1 209 ? -5.661 -7.181 11.289 1.00 91.06 209 TYR A C 1
ATOM 1595 O O . TYR A 1 209 ? -4.434 -7.094 11.269 1.00 91.06 209 TYR A O 1
ATOM 1603 N N . LEU A 1 210 ? -6.303 -8.130 11.980 1.00 88.50 210 LEU A N 1
ATOM 1604 C CA . LEU A 1 210 ? -5.608 -9.124 12.796 1.00 88.50 210 LEU A CA 1
ATOM 1605 C C . LEU A 1 210 ? -4.703 -10.029 11.942 1.00 88.50 210 LEU A C 1
ATOM 1607 O O . LEU A 1 210 ? -3.601 -10.364 12.375 1.00 88.50 210 LEU A O 1
ATOM 1611 N N . ALA A 1 211 ? -5.121 -10.372 10.715 1.00 87.81 211 ALA A N 1
ATOM 1612 C CA . ALA A 1 211 ? -4.296 -11.143 9.781 1.00 87.81 211 ALA A CA 1
ATOM 1613 C C . ALA A 1 211 ? -3.033 -10.361 9.405 1.00 87.81 211 ALA A C 1
ATOM 1615 O O . ALA A 1 211 ? -1.933 -10.906 9.461 1.00 87.81 211 ALA A O 1
ATOM 1616 N N . LEU A 1 212 ? -3.191 -9.076 9.072 1.00 87.56 212 LEU A N 1
ATOM 1617 C CA . LEU A 1 212 ? -2.096 -8.201 8.664 1.00 87.56 212 LEU A CA 1
ATOM 1618 C C . LEU A 1 212 ? -1.047 -8.034 9.771 1.00 87.56 212 LEU A C 1
ATOM 1620 O O . LEU A 1 212 ? 0.140 -8.277 9.538 1.00 87.56 212 LEU A O 1
ATOM 1624 N N . VAL A 1 213 ? -1.468 -7.628 10.973 1.00 87.06 213 VAL A N 1
ATOM 1625 C CA . VAL A 1 213 ? -0.533 -7.295 12.067 1.00 87.06 213 VAL A CA 1
ATOM 1626 C C . VAL A 1 213 ? 0.189 -8.513 12.637 1.00 87.06 213 VAL A C 1
ATOM 1628 O O . VAL A 1 213 ? 1.264 -8.362 13.211 1.00 87.06 213 VAL A O 1
ATOM 1631 N N . ASN A 1 214 ? -0.362 -9.714 12.444 1.00 84.31 214 ASN A N 1
ATOM 1632 C CA . ASN A 1 214 ? 0.267 -10.966 12.859 1.00 84.31 214 ASN A CA 1
ATOM 1633 C C . ASN A 1 214 ? 1.167 -11.578 11.776 1.00 84.31 214 ASN A C 1
ATOM 1635 O O . ASN A 1 214 ? 1.788 -12.614 12.017 1.00 84.31 214 ASN A O 1
ATOM 1639 N N . THR A 1 215 ? 1.272 -10.970 10.588 1.00 85.94 215 THR A N 1
ATOM 1640 C CA . THR A 1 215 ? 2.218 -11.458 9.580 1.00 85.94 215 THR A CA 1
ATOM 1641 C C . THR A 1 215 ? 3.664 -11.323 10.079 1.00 85.94 215 THR A C 1
ATOM 1643 O O . THR A 1 215 ? 4.010 -10.307 10.695 1.00 85.94 215 THR A O 1
ATOM 1646 N N . PRO A 1 216 ? 4.561 -12.277 9.750 1.00 85.00 216 PRO A N 1
ATOM 1647 C CA . PRO A 1 216 ? 5.982 -12.168 10.090 1.00 85.00 216 PRO A CA 1
ATOM 1648 C C . PRO A 1 216 ? 6.603 -10.852 9.610 1.00 85.00 216 PRO A C 1
ATOM 1650 O O . PRO A 1 216 ? 7.424 -10.252 10.300 1.00 85.00 216 PRO A O 1
ATOM 1653 N N . ARG A 1 217 ? 6.152 -10.368 8.446 1.00 86.62 217 ARG A N 1
ATOM 1654 C CA . ARG A 1 217 ? 6.591 -9.106 7.851 1.00 86.62 217 ARG A CA 1
ATOM 1655 C C . ARG A 1 217 ? 6.201 -7.891 8.696 1.00 86.62 217 ARG A C 1
ATOM 1657 O O . ARG A 1 217 ? 7.063 -7.062 8.973 1.00 86.62 217 ARG A O 1
ATOM 1664 N N . ALA A 1 218 ? 4.940 -7.785 9.125 1.00 87.88 218 ALA A N 1
ATOM 1665 C CA . ALA A 1 218 ? 4.485 -6.669 9.958 1.00 87.88 218 ALA A CA 1
ATOM 1666 C C . ALA A 1 218 ? 5.210 -6.642 11.312 1.00 87.88 218 ALA A C 1
ATOM 1668 O O . ALA A 1 218 ? 5.683 -5.588 11.740 1.00 87.88 218 ALA A O 1
ATOM 1669 N N . ILE A 1 219 ? 5.385 -7.812 11.937 1.00 88.50 219 ILE A N 1
ATOM 1670 C CA . ILE A 1 219 ? 6.132 -7.957 13.194 1.00 88.50 219 ILE A CA 1
ATOM 1671 C C . ILE A 1 219 ? 7.589 -7.518 13.008 1.00 88.50 219 ILE A C 1
ATOM 1673 O O . ILE A 1 219 ? 8.120 -6.774 13.834 1.00 88.50 219 ILE A O 1
ATOM 1677 N N . ALA A 1 220 ? 8.240 -7.943 11.922 1.00 90.50 220 ALA A N 1
ATOM 1678 C CA . ALA A 1 220 ? 9.626 -7.584 11.642 1.00 90.50 220 ALA A CA 1
ATOM 1679 C C . ALA A 1 220 ? 9.802 -6.074 11.411 1.00 90.50 220 ALA A C 1
ATOM 1681 O O . ALA A 1 220 ? 10.708 -5.475 11.991 1.00 90.50 220 ALA A O 1
ATOM 1682 N N . ILE A 1 221 ? 8.901 -5.442 10.646 1.00 92.19 221 ILE A N 1
ATOM 1683 C CA . ILE A 1 221 ? 8.888 -3.983 10.460 1.00 92.19 221 ILE A CA 1
ATOM 1684 C C . ILE A 1 221 ? 8.716 -3.276 11.802 1.00 92.19 221 ILE A C 1
ATOM 1686 O O . ILE A 1 221 ? 9.478 -2.365 12.114 1.00 92.19 221 ILE A O 1
ATOM 1690 N N . GLN A 1 222 ? 7.751 -3.699 12.620 1.00 91.88 222 GLN A N 1
ATOM 1691 C CA . GLN A 1 222 ? 7.486 -3.050 13.899 1.00 91.88 222 GLN A CA 1
ATOM 1692 C C . GLN A 1 222 ? 8.672 -3.184 14.863 1.00 91.88 222 GLN A C 1
ATOM 1694 O O . GLN A 1 222 ? 9.046 -2.208 15.510 1.00 91.88 222 GLN A O 1
ATOM 1699 N N . ARG A 1 223 ? 9.314 -4.357 14.923 1.00 92.00 223 ARG A N 1
ATOM 1700 C CA . ARG A 1 223 ? 10.545 -4.562 15.706 1.00 92.00 223 ARG A CA 1
ATOM 1701 C C . ARG A 1 223 ? 11.683 -3.672 15.218 1.00 92.00 223 ARG A C 1
ATOM 1703 O O . ARG A 1 223 ? 12.349 -3.052 16.041 1.00 92.00 223 ARG A O 1
ATOM 1710 N N . MET A 1 224 ? 11.876 -3.589 13.903 1.00 93.75 224 MET A N 1
ATOM 1711 C CA . MET A 1 224 ? 12.885 -2.725 13.295 1.00 93.75 224 MET A CA 1
ATOM 1712 C C . MET A 1 224 ? 12.637 -1.253 13.652 1.00 93.75 224 MET A C 1
ATOM 1714 O O . MET A 1 224 ? 13.545 -0.591 14.143 1.00 93.75 224 MET A O 1
ATOM 1718 N N . VAL A 1 225 ? 11.400 -0.762 13.525 1.00 95.00 225 VAL A N 1
ATOM 1719 C CA . VAL A 1 225 ? 11.056 0.622 13.889 1.00 95.00 225 VAL A CA 1
ATOM 1720 C C . VAL A 1 225 ? 11.285 0.878 15.375 1.00 95.00 225 VAL A C 1
ATOM 1722 O O . VAL A 1 225 ? 11.859 1.905 15.718 1.00 95.00 225 VAL A O 1
ATOM 1725 N N . ILE A 1 226 ? 10.879 -0.037 16.262 1.00 92.44 226 ILE A N 1
ATOM 1726 C CA . ILE A 1 226 ? 11.099 0.105 17.711 1.00 92.44 226 ILE A CA 1
ATOM 1727 C C . ILE A 1 226 ? 12.597 0.197 18.030 1.00 92.44 226 ILE A C 1
ATOM 1729 O O . ILE A 1 226 ? 12.993 1.042 18.831 1.00 92.44 226 ILE A O 1
ATOM 1733 N N . ALA A 1 227 ? 13.423 -0.641 17.399 1.00 91.56 227 ALA A N 1
ATOM 1734 C CA . ALA A 1 227 ? 14.869 -0.639 17.605 1.00 91.56 227 ALA A CA 1
ATOM 1735 C C . ALA A 1 227 ? 15.531 0.663 17.113 1.00 91.56 227 ALA A C 1
ATOM 1737 O O . ALA A 1 227 ? 16.431 1.189 17.763 1.00 91.56 227 ALA A O 1
ATOM 1738 N N . GLU A 1 228 ? 15.062 1.201 15.989 1.00 92.06 228 GLU A N 1
ATOM 1739 C CA . GLU A 1 228 ? 15.643 2.371 15.319 1.00 92.06 228 GLU A CA 1
ATOM 1740 C C . GLU A 1 228 ? 15.112 3.706 15.870 1.00 92.06 228 GLU A C 1
ATOM 1742 O O . GLU A 1 228 ? 15.819 4.714 15.859 1.00 92.06 228 GLU A O 1
ATOM 1747 N N . ALA A 1 229 ? 13.880 3.743 16.390 1.00 92.44 229 ALA A N 1
ATOM 1748 C CA . ALA A 1 229 ? 13.199 4.979 16.785 1.00 92.44 229 ALA A CA 1
ATOM 1749 C C . ALA A 1 229 ? 13.910 5.754 17.904 1.00 92.44 229 ALA A C 1
ATOM 1751 O O . ALA A 1 229 ? 13.748 6.971 17.994 1.00 92.44 229 ALA A O 1
ATOM 1752 N N . ALA A 1 230 ? 14.716 5.081 18.732 1.00 90.00 230 ALA A N 1
ATOM 1753 C CA . ALA A 1 230 ? 15.514 5.741 19.763 1.00 90.00 230 ALA A CA 1
ATOM 1754 C C . ALA A 1 230 ? 16.583 6.676 19.166 1.00 90.00 230 ALA A C 1
ATOM 1756 O O . ALA A 1 230 ? 16.835 7.748 19.709 1.00 90.00 230 ALA A O 1
ATOM 1757 N N . GLN A 1 231 ? 17.190 6.286 18.040 1.00 90.94 231 GLN A N 1
ATOM 1758 C CA . GLN A 1 231 ? 18.228 7.063 17.348 1.00 90.94 231 GLN A CA 1
ATOM 1759 C C . GLN A 1 231 ? 17.657 7.870 16.174 1.00 90.94 231 GLN A C 1
ATOM 1761 O O . GLN A 1 231 ? 18.209 8.902 15.796 1.00 90.94 231 GLN A O 1
ATOM 1766 N N . ASN A 1 232 ? 16.525 7.431 15.621 1.00 92.31 232 ASN A N 1
ATOM 1767 C CA . ASN A 1 232 ? 15.811 8.088 14.537 1.00 92.31 232 ASN A CA 1
ATOM 1768 C C . ASN A 1 232 ? 14.311 8.246 14.870 1.00 92.31 232 ASN A C 1
ATOM 1770 O O . ASN A 1 232 ? 13.469 7.514 14.337 1.00 92.31 232 ASN A O 1
ATOM 1774 N N . PRO A 1 233 ? 13.937 9.232 15.710 1.00 94.31 233 PRO A N 1
ATOM 1775 C CA . PRO A 1 233 ? 12.544 9.443 16.113 1.00 94.31 233 PRO A CA 1
ATOM 1776 C C . PRO A 1 233 ? 11.598 9.736 14.943 1.00 94.31 233 PRO A C 1
ATOM 1778 O O . PRO A 1 233 ? 10.396 9.480 15.030 1.00 94.31 233 PRO A O 1
ATOM 1781 N N . GLN A 1 234 ? 12.125 10.272 13.837 1.00 94.25 234 GLN A N 1
ATOM 1782 C CA . GLN A 1 234 ? 11.339 10.558 12.641 1.00 94.25 234 GLN A CA 1
ATOM 1783 C C . GLN A 1 234 ? 10.809 9.274 11.994 1.00 94.25 234 GLN A C 1
ATOM 1785 O O . GLN A 1 234 ? 9.672 9.266 11.532 1.00 94.25 234 GLN A O 1
ATOM 1790 N N . LEU A 1 235 ? 11.577 8.179 12.023 1.00 95.00 235 LEU A N 1
ATOM 1791 C CA . LEU A 1 235 ? 11.122 6.883 11.516 1.00 95.00 235 LEU A CA 1
ATOM 1792 C C . LEU A 1 235 ? 9.894 6.376 12.284 1.00 95.00 235 LEU A C 1
ATOM 1794 O O . LEU A 1 235 ? 8.924 5.929 11.674 1.00 95.00 235 LEU A O 1
ATOM 1798 N N . GLY A 1 236 ? 9.913 6.497 13.616 1.00 95.25 236 GLY A N 1
ATOM 1799 C CA . GLY A 1 236 ? 8.784 6.122 14.469 1.00 95.25 236 GLY A CA 1
ATOM 1800 C C . GLY A 1 236 ? 7.528 6.951 14.191 1.00 95.25 236 GLY A C 1
ATOM 1801 O O . GLY A 1 236 ? 6.431 6.397 14.122 1.00 95.25 236 GLY A O 1
ATOM 1802 N N . ARG A 1 237 ? 7.687 8.263 13.967 1.00 95.62 237 ARG A N 1
ATOM 1803 C CA . ARG A 1 237 ? 6.580 9.156 13.580 1.00 95.62 237 ARG A CA 1
ATOM 1804 C C . ARG A 1 237 ? 5.994 8.771 12.225 1.00 95.62 237 ARG A C 1
ATOM 1806 O O . ARG A 1 237 ? 4.798 8.534 12.148 1.00 95.62 237 ARG A O 1
ATOM 1813 N N . VAL A 1 238 ? 6.836 8.603 11.201 1.00 96.31 238 VAL A N 1
ATOM 1814 C CA . VAL A 1 238 ? 6.400 8.186 9.856 1.00 96.31 238 VAL A CA 1
ATOM 1815 C C . VAL A 1 238 ? 5.660 6.850 9.905 1.00 96.31 238 VAL A C 1
ATOM 1817 O O . VAL A 1 238 ? 4.598 6.721 9.305 1.00 96.31 238 VAL A O 1
ATOM 1820 N N . PHE A 1 239 ? 6.168 5.870 10.660 1.00 95.81 239 PHE A N 1
ATOM 1821 C CA . PHE A 1 239 ? 5.472 4.598 10.856 1.00 95.81 239 PHE A CA 1
ATOM 1822 C C . PHE A 1 239 ? 4.080 4.793 11.473 1.00 95.81 239 PHE A C 1
ATOM 1824 O O . PHE A 1 239 ? 3.107 4.227 10.973 1.00 95.81 239 PHE A O 1
ATOM 1831 N N . TYR A 1 240 ? 3.978 5.586 12.547 1.00 95.38 240 TYR A N 1
ATOM 1832 C CA . TYR A 1 240 ? 2.706 5.834 13.220 1.00 95.38 240 TYR A CA 1
ATOM 1833 C C . TYR A 1 240 ? 1.720 6.569 12.309 1.00 95.38 240 TYR A C 1
ATOM 1835 O O . TYR A 1 240 ? 0.604 6.090 12.116 1.00 95.38 240 TYR A O 1
ATOM 1843 N N . ASP A 1 241 ? 2.137 7.684 11.717 1.00 95.50 241 ASP A N 1
ATOM 1844 C CA . ASP A 1 241 ? 1.281 8.555 10.914 1.00 95.50 241 ASP A CA 1
ATOM 1845 C C . ASP A 1 241 ? 0.785 7.835 9.652 1.00 95.50 241 ASP A C 1
ATOM 1847 O O . ASP A 1 241 ? -0.409 7.863 9.350 1.00 95.50 241 ASP A O 1
ATOM 1851 N N . ALA A 1 242 ? 1.669 7.110 8.958 1.00 93.75 242 ALA A N 1
ATOM 1852 C CA . ALA A 1 242 ? 1.322 6.399 7.731 1.00 93.75 242 ALA A CA 1
ATOM 1853 C C . ALA A 1 242 ? 0.547 5.096 7.970 1.00 93.75 242 ALA A C 1
ATOM 1855 O O . ALA A 1 242 ? -0.164 4.651 7.072 1.00 93.75 242 ALA A O 1
ATOM 1856 N N . GLY A 1 243 ? 0.666 4.475 9.145 1.00 93.44 243 GLY A N 1
ATOM 1857 C CA . GLY A 1 243 ? 0.052 3.182 9.447 1.00 93.44 243 GLY A CA 1
ATOM 1858 C C . GLY A 1 243 ? -0.997 3.264 10.562 1.00 93.44 243 GLY A C 1
ATOM 1859 O O . GLY A 1 243 ? -2.153 3.596 10.278 1.00 93.44 243 GLY A O 1
ATOM 1860 N N . PRO A 1 244 ? -0.646 2.933 11.824 1.00 91.75 244 PRO A N 1
ATOM 1861 C CA . PRO A 1 244 ? -1.602 2.848 12.932 1.00 91.75 244 PRO A CA 1
ATOM 1862 C C . PRO A 1 244 ? -2.446 4.109 13.168 1.00 91.75 244 PRO A C 1
ATOM 1864 O O . PRO A 1 244 ? -3.634 3.997 13.469 1.00 91.75 244 PRO A O 1
ATOM 1867 N N . GLY A 1 245 ? -1.858 5.298 13.044 1.00 94.38 245 GLY A N 1
ATOM 1868 C CA . GLY A 1 245 ? -2.525 6.585 13.236 1.00 94.38 245 GLY A CA 1
ATOM 1869 C C . GLY A 1 245 ? -3.593 6.847 12.176 1.00 94.38 245 GLY A C 1
ATOM 1870 O O . GLY A 1 245 ? -4.741 7.125 12.524 1.00 94.38 245 GLY A O 1
ATOM 1871 N N . ALA A 1 246 ? -3.256 6.673 10.896 1.00 92.94 246 ALA A N 1
ATOM 1872 C CA . ALA A 1 246 ? -4.213 6.794 9.794 1.00 92.94 246 ALA A CA 1
ATOM 1873 C C . ALA A 1 246 ? -5.363 5.774 9.899 1.00 92.94 246 ALA A C 1
ATOM 1875 O O . ALA A 1 246 ? -6.531 6.132 9.734 1.00 92.94 246 ALA A O 1
ATOM 1876 N N . LEU A 1 247 ? -5.058 4.518 10.249 1.00 92.12 247 LEU A N 1
ATOM 1877 C CA . LEU A 1 247 ? -6.068 3.480 10.486 1.00 92.12 247 LEU A CA 1
ATOM 1878 C C . LEU A 1 247 ? -7.034 3.869 11.618 1.00 92.12 247 LEU A C 1
ATOM 1880 O O . LEU A 1 247 ? -8.253 3.756 11.475 1.00 92.12 247 LEU A O 1
ATOM 1884 N N . ARG A 1 248 ? -6.488 4.360 12.738 1.00 94.38 248 ARG A N 1
ATOM 1885 C CA . ARG A 1 248 ? -7.266 4.854 13.882 1.00 94.38 248 ARG A CA 1
ATOM 1886 C C . ARG A 1 248 ? -8.173 6.009 13.483 1.00 94.38 248 ARG A C 1
ATOM 1888 O O . ARG A 1 248 ? -9.356 5.971 13.802 1.00 94.38 248 ARG A O 1
ATOM 1895 N N . ALA A 1 249 ? -7.652 6.996 12.756 1.00 93.94 249 ALA A N 1
ATOM 1896 C CA . ALA A 1 249 ? -8.444 8.125 12.276 1.00 93.94 249 ALA A CA 1
ATOM 1897 C C . ALA A 1 249 ? -9.628 7.658 11.415 1.00 93.94 249 ALA A C 1
ATOM 1899 O O . ALA A 1 249 ? -10.748 8.151 11.574 1.00 93.94 249 ALA A O 1
ATOM 1900 N N . ARG A 1 250 ? -9.415 6.649 10.561 1.00 92.00 250 ARG A N 1
ATOM 1901 C CA . ARG A 1 250 ? -10.478 6.110 9.714 1.00 92.00 250 ARG A CA 1
ATOM 1902 C C . ARG A 1 250 ? -11.583 5.400 10.501 1.00 92.00 250 ARG A C 1
ATOM 1904 O O . ARG A 1 250 ? -12.762 5.623 10.214 1.00 92.00 250 ARG A O 1
ATOM 1911 N N . LEU A 1 251 ? -11.216 4.585 11.493 1.00 92.75 251 LEU A N 1
ATOM 1912 C CA . LEU A 1 251 ? -12.169 3.939 12.407 1.00 92.75 251 LEU A CA 1
ATOM 1913 C C . LEU A 1 251 ? -12.935 4.959 13.251 1.00 92.75 251 LEU A C 1
ATOM 1915 O O . LEU A 1 251 ? -14.150 4.852 13.392 1.00 92.75 251 LEU A O 1
ATOM 1919 N N . THR A 1 252 ? -12.258 5.995 13.743 1.00 94.75 252 THR A N 1
ATOM 1920 C CA . THR A 1 252 ? -12.916 7.092 14.461 1.00 94.75 252 THR A CA 1
ATOM 1921 C C . THR A 1 252 ? -13.958 7.770 13.569 1.00 94.75 252 THR A C 1
ATOM 1923 O O . THR A 1 252 ? -15.086 7.986 14.005 1.00 94.75 252 THR A O 1
ATOM 1926 N N . GLY A 1 253 ? -13.638 8.016 12.293 1.00 92.06 253 GLY A N 1
ATOM 1927 C CA . GLY A 1 253 ? -14.604 8.523 11.314 1.00 92.06 253 GLY A CA 1
ATOM 1928 C C . GLY A 1 253 ? -15.786 7.574 11.071 1.00 92.06 253 GLY A C 1
ATOM 1929 O O . GLY A 1 253 ? -16.926 8.024 10.974 1.00 92.06 253 GLY A O 1
ATOM 1930 N N . LEU A 1 254 ? -15.541 6.257 11.031 1.00 91.00 254 LEU A N 1
ATOM 1931 C CA . LEU A 1 254 ? -16.599 5.244 10.932 1.00 91.00 254 LEU A CA 1
ATOM 1932 C C . LEU A 1 254 ? -17.555 5.311 12.130 1.00 91.00 254 LEU A C 1
ATOM 1934 O O . LEU A 1 254 ? -18.772 5.265 11.944 1.00 91.00 254 LEU A O 1
ATOM 1938 N N . PHE A 1 255 ? -17.025 5.433 13.346 1.00 92.44 255 PHE A N 1
ATOM 1939 C CA . PHE A 1 255 ? -17.843 5.525 14.551 1.00 92.44 255 PHE A CA 1
ATOM 1940 C C . PHE A 1 255 ? -18.563 6.862 14.671 1.00 92.44 255 PHE A C 1
ATOM 1942 O O . PHE A 1 255 ? -19.708 6.876 15.109 1.00 92.44 255 PHE A O 1
ATOM 1949 N N . ALA A 1 256 ? -17.955 7.964 14.231 1.00 91.25 256 ALA A N 1
ATOM 1950 C CA . ALA A 1 256 ? -18.587 9.283 14.201 1.00 91.25 256 ALA A CA 1
ATOM 1951 C C . ALA A 1 256 ? -19.759 9.376 13.205 1.00 91.25 256 ALA A C 1
ATOM 1953 O O . ALA A 1 256 ? -20.589 10.277 13.309 1.00 91.25 256 ALA A O 1
ATOM 1954 N N . HIS A 1 257 ? -19.851 8.450 12.247 1.00 88.94 257 HIS A N 1
ATOM 1955 C CA . HIS A 1 257 ? -20.901 8.465 11.238 1.00 88.94 257 HIS A CA 1
ATOM 1956 C C . HIS A 1 257 ? -22.305 8.300 11.868 1.00 88.94 257 HIS A C 1
ATOM 1958 O O . HIS A 1 257 ? -22.502 7.378 12.668 1.00 88.94 257 HIS A O 1
ATOM 1964 N N . PRO A 1 258 ? -23.319 9.109 11.486 1.00 85.56 258 PRO A N 1
ATOM 1965 C CA . PRO A 1 258 ? -24.648 9.091 12.115 1.00 85.56 258 PRO A CA 1
ATOM 1966 C C . PRO A 1 258 ? -25.326 7.716 12.139 1.00 85.56 258 PRO A C 1
ATOM 1968 O O . PRO A 1 258 ? -26.009 7.364 13.096 1.00 85.56 258 PRO A O 1
ATOM 1971 N N . GLN A 1 259 ? -25.102 6.910 11.101 1.00 82.44 259 GLN A N 1
ATOM 1972 C CA . GLN A 1 259 ? -25.680 5.567 11.002 1.00 82.44 259 GLN A CA 1
ATOM 1973 C C . GLN A 1 259 ? -25.019 4.551 11.948 1.00 82.44 259 GLN A C 1
ATOM 1975 O O . GLN A 1 259 ? -25.639 3.553 12.299 1.00 82.44 259 GLN A O 1
ATOM 1980 N N . SER A 1 260 ? -23.788 4.813 12.396 1.00 85.19 260 SER A N 1
ATOM 1981 C CA . SER A 1 260 ? -23.081 3.978 13.374 1.00 85.19 260 SER A CA 1
ATOM 1982 C C . SER A 1 260 ? -23.474 4.329 14.808 1.00 85.19 260 SER A C 1
ATOM 1984 O O . SER A 1 260 ? -23.557 3.450 15.661 1.00 85.19 260 SER A O 1
ATOM 1986 N N . GLN A 1 261 ? -23.762 5.607 15.078 1.00 82.88 261 GLN A N 1
ATOM 1987 C CA . GLN A 1 261 ? -24.100 6.122 16.414 1.00 82.88 261 GLN A CA 1
ATOM 1988 C C . GLN A 1 261 ? -25.302 5.403 17.044 1.00 82.88 261 GLN A C 1
ATOM 1990 O O . GLN A 1 261 ? -25.366 5.207 18.256 1.00 82.88 261 GLN A O 1
ATOM 1995 N N . GLY A 1 262 ? -26.238 4.939 16.211 1.00 85.25 262 GLY A N 1
ATOM 1996 C CA . GLY A 1 262 ? -27.398 4.168 16.645 1.00 85.25 262 GLY A CA 1
ATOM 1997 C C . GLY A 1 262 ? -27.064 2.859 17.369 1.00 85.25 262 GLY A C 1
ATOM 1998 O O . GLY A 1 262 ? -27.910 2.389 18.126 1.00 85.25 262 GLY A O 1
ATOM 1999 N N . ALA A 1 263 ? -25.863 2.303 17.191 1.00 86.75 263 ALA A N 1
ATOM 2000 C CA . ALA A 1 263 ? -25.449 1.027 17.775 1.00 86.75 263 ALA A CA 1
ATOM 2001 C C . ALA A 1 263 ? -24.791 1.151 19.165 1.00 86.75 263 ALA A C 1
ATOM 2003 O O . ALA A 1 263 ? -24.666 0.147 19.869 1.00 86.75 263 ALA A O 1
ATOM 2004 N N . PHE A 1 264 ? -24.387 2.357 19.583 1.00 92.00 264 PHE A N 1
ATOM 2005 C CA . PHE A 1 264 ? -23.540 2.560 20.766 1.00 92.00 264 PHE A CA 1
ATOM 2006 C C . PHE A 1 264 ? -24.241 3.298 21.912 1.00 92.00 264 PHE A C 1
ATOM 2008 O O . PHE A 1 264 ? -25.204 4.042 21.705 1.00 92.00 264 PHE A O 1
ATOM 2015 N N . ARG A 1 265 ? -23.755 3.079 23.141 1.00 90.25 265 ARG A N 1
ATOM 2016 C CA . ARG A 1 265 ? -24.203 3.794 24.348 1.00 90.25 265 ARG A CA 1
ATOM 2017 C C . ARG A 1 265 ? -23.881 5.282 24.253 1.00 90.25 265 ARG A C 1
ATOM 2019 O O . ARG A 1 265 ? -22.870 5.685 23.682 1.00 90.25 265 ARG A O 1
ATOM 2026 N N . THR A 1 266 ? -24.717 6.097 24.884 1.00 86.06 266 THR A N 1
ATOM 2027 C CA . THR A 1 266 ? -24.480 7.537 25.024 1.00 86.06 266 THR A CA 1
ATOM 2028 C C . THR A 1 266 ? -23.285 7.811 25.940 1.00 86.06 266 THR A C 1
ATOM 2030 O O . THR A 1 266 ? -23.106 7.120 26.940 1.00 86.06 266 THR A O 1
ATOM 2033 N N . GLY A 1 267 ? -22.504 8.851 25.635 1.00 87.69 267 GLY A N 1
ATOM 2034 C CA . GLY A 1 267 ? -21.374 9.292 26.466 1.00 87.69 267 GLY A CA 1
ATOM 2035 C C . GLY A 1 267 ? -20.012 8.703 26.086 1.00 87.69 267 GLY A C 1
ATOM 2036 O O . GLY A 1 267 ? -19.017 9.068 26.703 1.00 87.69 267 GLY A O 1
ATOM 2037 N N . LEU A 1 268 ? -19.947 7.839 25.067 1.00 92.56 268 LEU A N 1
ATOM 2038 C CA . LEU A 1 268 ? -18.688 7.368 24.487 1.00 92.56 268 LEU A CA 1
ATOM 2039 C C . LEU A 1 268 ? -18.329 8.197 23.253 1.00 92.56 268 LEU A C 1
ATOM 2041 O O . LEU A 1 268 ? -19.125 8.303 22.319 1.00 92.56 268 LEU A O 1
ATOM 2045 N N . SER A 1 269 ? -17.123 8.763 23.236 1.00 94.75 269 SER A N 1
ATOM 2046 C CA . SER A 1 269 ? -16.605 9.447 22.052 1.00 94.75 269 SER A CA 1
ATOM 2047 C C . SER A 1 269 ? -16.199 8.434 20.967 1.00 94.75 269 SER A C 1
ATOM 2049 O O . SER A 1 269 ? -15.808 7.304 21.289 1.00 94.75 269 SER A O 1
ATOM 2051 N N . PRO A 1 270 ? -16.235 8.808 19.675 1.00 94.75 270 PRO A N 1
ATOM 2052 C CA . PRO A 1 270 ? -15.737 7.961 18.589 1.00 94.75 270 PRO A CA 1
ATOM 2053 C C . PRO A 1 270 ? -14.291 7.484 18.796 1.00 94.75 270 PRO A C 1
ATOM 2055 O O . PRO A 1 270 ? -13.957 6.349 18.464 1.00 94.75 270 PRO A O 1
ATOM 2058 N N . GLU A 1 271 ? -13.435 8.306 19.404 1.00 95.44 271 GLU A N 1
ATOM 2059 C CA . GLU A 1 271 ? -12.055 7.947 19.740 1.00 95.44 271 GLU A CA 1
ATOM 2060 C C . GLU A 1 271 ? -11.994 6.864 20.821 1.00 95.44 271 GLU A C 1
ATOM 2062 O O . GLU A 1 271 ? -11.174 5.947 20.733 1.00 95.44 271 GLU A O 1
ATOM 2067 N N . GLN A 1 272 ? -12.865 6.939 21.833 1.00 95.75 272 GLN A N 1
ATOM 2068 C CA . GLN A 1 272 ? -12.973 5.900 22.859 1.00 95.75 272 GLN A CA 1
ATOM 2069 C C . GLN A 1 272 ? -13.456 4.581 22.249 1.00 95.75 272 GLN A C 1
ATOM 2071 O O . GLN A 1 272 ? -12.887 3.535 22.556 1.00 95.75 272 GLN A O 1
ATOM 2076 N N . LEU A 1 273 ? -14.429 4.626 21.332 1.00 95.69 273 LEU A N 1
ATOM 2077 C CA . LEU A 1 273 ? -14.897 3.446 20.596 1.00 95.69 273 LEU A CA 1
ATOM 2078 C C . LEU A 1 273 ? -13.764 2.801 19.784 1.00 95.69 273 LEU A C 1
ATOM 2080 O O . LEU A 1 273 ? -13.541 1.595 19.901 1.00 95.69 273 LEU A O 1
ATOM 2084 N N . THR A 1 274 ? -12.984 3.599 19.047 1.00 95.94 274 THR A N 1
ATOM 2085 C CA . THR A 1 274 ? -11.780 3.128 18.339 1.00 95.94 274 THR A CA 1
ATOM 2086 C C . THR A 1 274 ? -10.777 2.482 19.290 1.00 95.94 274 THR A C 1
ATOM 2088 O O . THR A 1 274 ? -10.263 1.397 19.012 1.00 95.94 274 THR A O 1
ATOM 2091 N N . ASN A 1 275 ? -10.504 3.116 20.432 1.00 94.44 275 ASN A N 1
ATOM 2092 C CA . ASN A 1 275 ? -9.569 2.591 21.424 1.00 94.44 275 ASN A CA 1
ATOM 2093 C C . ASN A 1 275 ? -10.035 1.264 22.025 1.00 94.44 275 ASN A C 1
ATOM 2095 O O . ASN A 1 275 ? -9.212 0.363 22.189 1.00 94.44 275 ASN A O 1
ATOM 2099 N N . PHE A 1 276 ? -11.323 1.131 22.338 1.00 95.12 276 PHE A N 1
ATOM 2100 C CA . PHE A 1 276 ? -11.882 -0.096 22.899 1.00 95.12 276 PHE A CA 1
ATOM 2101 C C . PHE A 1 276 ? -11.860 -1.231 21.885 1.00 95.12 276 PHE A C 1
ATOM 2103 O O . PHE A 1 276 ? -11.357 -2.302 22.217 1.00 95.12 276 PHE A O 1
ATOM 2110 N N . LEU A 1 277 ? -12.298 -0.989 20.644 1.00 95.44 277 LEU A N 1
ATOM 2111 C CA . LEU A 1 277 ? -12.270 -2.009 19.596 1.00 95.44 277 LEU A CA 1
ATOM 2112 C C . LEU A 1 277 ? -10.851 -2.562 19.403 1.00 95.44 277 LEU A C 1
ATOM 2114 O O . LEU A 1 277 ? -10.641 -3.772 19.463 1.00 95.44 277 LEU A O 1
ATOM 2118 N N . LEU A 1 278 ? -9.869 -1.677 19.205 1.00 93.56 278 LEU A N 1
ATOM 2119 C CA . LEU A 1 278 ? -8.488 -2.092 18.955 1.00 93.56 278 LEU A CA 1
ATOM 2120 C C . LEU A 1 278 ? -7.858 -2.776 20.176 1.00 93.56 278 LEU A C 1
ATOM 2122 O O . LEU A 1 278 ? -7.114 -3.740 20.006 1.00 93.56 278 LEU A O 1
ATOM 2126 N N . SER A 1 279 ? -8.168 -2.320 21.394 1.00 92.12 279 SER A N 1
ATOM 2127 C CA . SER A 1 279 ? -7.690 -2.960 22.629 1.00 92.12 279 SER A CA 1
ATOM 2128 C C . SER A 1 279 ? -8.265 -4.366 22.807 1.00 92.12 279 SER A C 1
ATOM 2130 O O . SER A 1 279 ? -7.517 -5.286 23.128 1.00 92.12 279 SER A O 1
ATOM 2132 N N . CYS A 1 280 ? -9.565 -4.552 22.558 1.00 93.31 280 CYS A N 1
ATOM 2133 C CA . CYS A 1 280 ? -10.214 -5.863 22.609 1.00 93.31 280 CYS A CA 1
ATOM 2134 C C . CYS A 1 280 ? -9.667 -6.816 21.539 1.00 93.31 280 CYS A C 1
ATOM 2136 O O . CYS A 1 280 ? -9.503 -8.002 21.809 1.00 93.31 280 CYS A O 1
ATOM 2138 N N . LEU A 1 281 ? -9.378 -6.300 20.341 1.00 92.06 281 LEU A N 1
ATOM 2139 C CA . LEU A 1 281 ? -8.910 -7.099 19.212 1.00 92.06 281 LEU A CA 1
ATOM 2140 C C . LEU A 1 281 ? -7.450 -7.535 19.343 1.00 92.06 281 LEU A C 1
ATOM 2142 O O . LEU A 1 281 ? -7.130 -8.695 19.096 1.00 92.06 281 LEU A O 1
ATOM 2146 N N . LEU A 1 282 ? -6.557 -6.602 19.676 1.00 87.44 282 LEU A N 1
ATOM 2147 C CA . LEU A 1 282 ? -5.118 -6.869 19.708 1.00 87.44 282 LEU A CA 1
ATOM 2148 C C . LEU A 1 282 ? -4.667 -7.478 21.036 1.00 87.44 282 LEU A C 1
ATOM 2150 O O . LEU A 1 282 ? -3.681 -8.215 21.056 1.00 87.44 282 LEU A O 1
ATOM 2154 N N . GLY A 1 283 ? -5.372 -7.161 22.130 1.00 81.88 283 GLY A N 1
ATOM 2155 C CA . GLY A 1 283 ? -5.084 -7.651 23.475 1.00 81.88 283 GLY A CA 1
ATOM 2156 C C . GLY A 1 283 ? -3.584 -7.704 23.786 1.00 81.88 283 GLY A C 1
ATOM 2157 O O . GLY A 1 283 ? -2.835 -6.759 23.540 1.00 81.88 283 GLY A O 1
ATOM 2158 N N . ASP A 1 284 ? -3.145 -8.852 24.299 1.00 78.44 284 ASP A N 1
ATOM 2159 C CA . ASP A 1 284 ? -1.734 -9.144 24.574 1.00 78.44 284 ASP A CA 1
ATOM 2160 C C . ASP A 1 284 ? -1.025 -9.862 23.401 1.00 78.44 284 ASP A C 1
ATOM 2162 O O . ASP A 1 284 ? 0.195 -10.025 23.408 1.00 78.44 284 ASP A O 1
ATOM 2166 N N . SER A 1 285 ? -1.744 -10.294 22.355 1.00 73.25 285 SER A N 1
ATOM 2167 C CA . SER A 1 285 ? -1.162 -11.154 21.311 1.00 73.25 285 SER A CA 1
ATOM 2168 C C . SER A 1 285 ? -0.065 -10.450 20.519 1.00 73.25 285 SER A C 1
ATOM 2170 O O . SER A 1 285 ? 1.013 -11.010 20.328 1.00 73.25 285 SER A O 1
ATOM 2172 N N . THR A 1 286 ? -0.287 -9.197 20.116 1.00 71.50 286 THR A N 1
ATOM 2173 C CA . THR A 1 286 ? 0.731 -8.419 19.392 1.00 71.50 286 THR A CA 1
ATOM 2174 C C . THR A 1 286 ? 1.950 -8.146 20.277 1.00 71.50 286 THR A C 1
ATOM 2176 O O . THR A 1 286 ? 3.086 -8.233 19.818 1.00 71.50 286 THR A O 1
ATOM 2179 N N . GLN A 1 287 ? 1.739 -7.875 21.568 1.00 75.19 287 GLN A N 1
ATOM 2180 C CA . GLN A 1 287 ? 2.818 -7.663 22.538 1.00 75.19 287 GLN A CA 1
ATOM 2181 C C . GLN A 1 287 ? 3.683 -8.916 22.727 1.00 75.19 287 GLN A C 1
ATOM 2183 O O . GLN A 1 287 ? 4.908 -8.801 22.825 1.00 75.19 287 GLN A O 1
ATOM 2188 N N . ARG A 1 288 ? 3.081 -10.112 22.739 1.00 79.25 288 ARG A N 1
ATOM 2189 C CA . ARG A 1 288 ? 3.830 -11.378 22.755 1.00 79.25 288 ARG A CA 1
ATOM 2190 C C . ARG A 1 288 ? 4.621 -11.574 21.474 1.00 79.25 288 ARG A C 1
ATOM 2192 O O . ARG A 1 288 ? 5.818 -11.806 21.567 1.00 79.25 288 ARG A O 1
ATOM 2199 N N . LEU A 1 289 ? 3.996 -11.398 20.310 1.00 78.44 289 LEU A N 1
ATOM 2200 C CA . LEU A 1 289 ? 4.625 -11.622 19.002 1.00 78.44 289 LEU A CA 1
ATOM 2201 C C . LEU A 1 289 ? 5.856 -10.740 18.755 1.00 78.44 289 LEU A C 1
ATOM 2203 O O . LEU A 1 289 ? 6.821 -11.171 18.125 1.00 78.44 289 LEU A O 1
ATOM 2207 N N . LEU A 1 290 ? 5.864 -9.519 19.297 1.00 82.88 290 LEU A N 1
ATOM 2208 C CA . LEU A 1 290 ? 7.028 -8.630 19.222 1.00 82.88 290 LEU A CA 1
ATOM 2209 C C . LEU A 1 290 ? 8.245 -9.146 20.009 1.00 82.88 290 LEU A C 1
ATOM 2211 O O . LEU A 1 290 ? 9.371 -8.765 19.685 1.00 82.88 290 LEU A O 1
ATOM 2215 N N . ARG A 1 291 ? 8.035 -9.993 21.026 1.00 81.88 291 ARG A N 1
ATOM 2216 C CA . ARG A 1 291 ? 9.084 -10.542 21.909 1.00 81.88 291 ARG A CA 1
ATOM 2217 C C . ARG A 1 291 ? 9.401 -12.010 21.601 1.00 81.88 291 ARG A C 1
ATOM 2219 O O . ARG A 1 291 ? 10.566 -12.394 21.601 1.00 81.88 291 ARG A O 1
ATOM 2226 N N . HIS A 1 292 ? 8.372 -12.797 21.302 1.00 75.81 292 HIS A N 1
ATOM 2227 C CA . HIS A 1 292 ? 8.407 -14.231 21.034 1.00 75.81 292 HIS A CA 1
ATOM 2228 C C . HIS A 1 292 ? 7.664 -14.505 19.718 1.00 75.81 292 HIS A C 1
ATOM 2230 O O . HIS A 1 292 ? 6.435 -14.450 19.696 1.00 75.81 292 HIS A O 1
ATOM 2236 N N . PRO A 1 293 ? 8.372 -14.788 18.612 1.00 63.97 293 PRO A N 1
ATOM 2237 C CA . PRO A 1 293 ? 7.771 -14.970 17.292 1.00 63.97 293 PRO A CA 1
ATOM 2238 C C . PRO A 1 293 ? 7.144 -16.365 17.127 1.00 63.97 293 PRO A C 1
ATOM 2240 O O . PRO A 1 293 ? 7.296 -16.994 16.083 1.00 63.97 293 PRO A O 1
ATOM 2243 N N . GLU A 1 294 ? 6.464 -16.875 18.152 1.00 61.62 294 GLU A N 1
ATOM 2244 C CA . GLU A 1 294 ? 5.654 -18.078 17.999 1.00 61.62 294 GLU A CA 1
ATOM 2245 C C . GLU A 1 294 ? 4.295 -17.684 17.418 1.00 61.62 294 GLU A C 1
ATOM 2247 O O . GLU A 1 294 ? 3.628 -16.805 17.973 1.00 61.62 294 GLU A O 1
ATOM 2252 N N . PRO A 1 295 ? 3.870 -18.287 16.294 1.00 57.00 295 PRO A N 1
ATOM 2253 C CA . PRO A 1 295 ? 2.578 -17.977 15.707 1.00 57.00 295 PRO A CA 1
ATOM 2254 C C . PRO A 1 295 ? 1.481 -18.250 16.734 1.00 57.00 295 PRO A C 1
ATOM 2256 O O . PRO A 1 295 ? 1.505 -19.270 17.426 1.00 57.00 295 PRO A O 1
ATOM 2259 N N . ALA A 1 296 ? 0.514 -17.337 16.830 1.00 56.69 296 ALA A N 1
ATOM 2260 C CA . ALA A 1 296 ? -0.645 -17.529 17.685 1.00 56.69 296 ALA A CA 1
ATOM 2261 C C . ALA A 1 296 ? -1.345 -18.839 17.289 1.00 56.69 296 ALA A C 1
ATOM 2263 O O . ALA A 1 296 ? -1.962 -18.933 16.229 1.00 56.69 296 ALA A O 1
ATOM 2264 N N . GLN A 1 297 ? -1.225 -19.864 18.132 1.00 54.72 297 GLN A N 1
ATOM 2265 C CA . GLN A 1 297 ? -1.943 -21.122 17.976 1.00 54.72 297 GLN A CA 1
ATOM 2266 C C . GLN A 1 297 ? -3.399 -20.876 18.384 1.00 54.72 297 GLN A C 1
ATOM 2268 O O . GLN A 1 297 ? -3.758 -20.968 19.555 1.00 54.72 297 GLN A O 1
ATOM 2273 N N . GLY A 1 298 ? -4.236 -20.466 17.434 1.00 64.06 298 GLY A N 1
ATOM 2274 C CA . GLY A 1 298 ? -5.638 -20.175 17.708 1.00 64.06 298 GLY A CA 1
ATOM 2275 C C . GLY A 1 298 ? -6.438 -19.892 16.446 1.00 64.06 298 GLY A C 1
ATOM 2276 O O . GLY A 1 298 ? -5.912 -19.397 15.452 1.00 64.06 298 GLY A O 1
ATOM 2277 N N . ASN A 1 299 ? -7.732 -20.206 16.489 1.00 76.88 299 ASN A N 1
ATOM 2278 C CA . ASN A 1 299 ? -8.649 -19.867 15.409 1.00 76.88 299 ASN A CA 1
ATOM 2279 C C . ASN A 1 299 ? -8.855 -18.344 15.380 1.00 76.88 299 ASN A C 1
ATOM 2281 O O . ASN A 1 299 ? -9.490 -17.777 16.270 1.00 76.88 299 ASN A O 1
ATOM 2285 N N . GLN A 1 300 ? -8.331 -17.691 14.343 1.00 80.31 300 GLN A N 1
ATOM 2286 C CA . GLN A 1 300 ? -8.421 -16.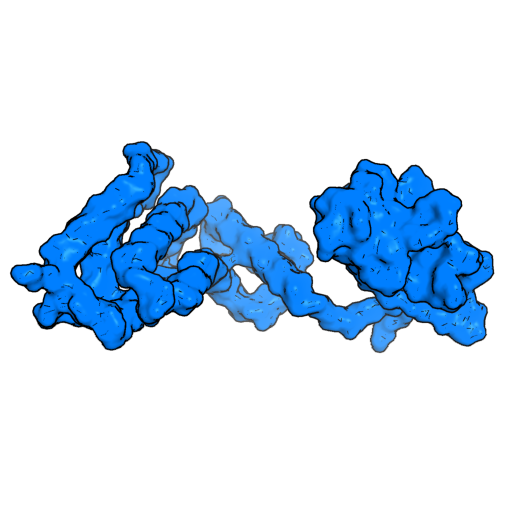245 14.170 1.00 80.31 300 GLN A CA 1
ATOM 2287 C C . GLN A 1 300 ? -9.869 -15.736 14.180 1.00 80.31 300 GLN A C 1
ATOM 2289 O O . GLN A 1 300 ? -10.144 -14.708 14.798 1.00 80.31 300 GLN A O 1
ATOM 2294 N N . SER A 1 301 ? -10.799 -16.461 13.554 1.00 85.19 301 SER A N 1
ATOM 2295 C CA . SER A 1 301 ? -12.220 -16.099 13.542 1.00 85.19 301 SER A CA 1
ATOM 2296 C C . SER A 1 301 ? -12.805 -16.102 14.951 1.00 85.19 301 SER A C 1
ATOM 2298 O O . SER A 1 301 ? -13.508 -15.169 15.327 1.00 85.19 301 SER A O 1
ATOM 2300 N N . HIS A 1 302 ? -12.447 -17.095 15.768 1.00 87.19 302 HIS A N 1
ATOM 2301 C CA . HIS A 1 302 ? -12.888 -17.154 17.160 1.00 87.19 302 HIS A CA 1
ATOM 2302 C C . HIS A 1 302 ? -12.339 -15.975 17.982 1.00 87.19 302 HIS A C 1
ATOM 2304 O O . HIS A 1 302 ? -13.067 -15.380 18.774 1.00 87.19 302 HIS A O 1
ATOM 2310 N N . THR A 1 303 ? -11.077 -15.586 17.766 1.00 87.88 303 THR A N 1
ATOM 2311 C CA . THR A 1 303 ? -10.482 -14.403 18.414 1.00 87.88 303 THR A CA 1
ATOM 2312 C C . THR A 1 303 ? -11.227 -13.121 18.047 1.00 87.88 303 THR A C 1
ATOM 2314 O O . THR A 1 303 ? -11.540 -12.322 18.928 1.00 87.88 303 THR A O 1
ATOM 2317 N N . VAL A 1 304 ? -11.550 -12.930 16.764 1.00 91.94 304 VAL A N 1
ATOM 2318 C CA . VAL A 1 304 ? -12.303 -11.757 16.291 1.00 91.94 304 VAL A CA 1
ATOM 2319 C C . VAL A 1 304 ? -13.700 -11.718 16.907 1.00 91.94 304 VAL A C 1
ATOM 2321 O O . VAL A 1 304 ? -14.110 -10.679 17.421 1.00 91.94 304 VAL A O 1
ATOM 2324 N N . GLN A 1 305 ? -14.410 -12.847 16.920 1.00 91.88 305 GLN A N 1
ATOM 2325 C CA . GLN A 1 305 ? -15.752 -12.936 17.498 1.00 91.88 305 GLN A CA 1
ATOM 2326 C C . GLN A 1 305 ? -15.752 -12.636 18.999 1.00 91.88 305 GLN A C 1
ATOM 2328 O O . GLN A 1 305 ? -16.572 -11.847 19.468 1.00 91.88 305 GLN A O 1
ATOM 2333 N N . ALA A 1 306 ? -14.798 -13.194 19.748 1.00 92.00 306 ALA A N 1
ATOM 2334 C CA . ALA A 1 306 ? -14.646 -12.909 21.172 1.00 92.00 306 ALA A CA 1
ATOM 2335 C C . ALA A 1 306 ? -14.322 -11.426 21.432 1.00 92.00 306 ALA A C 1
ATOM 2337 O O . ALA A 1 306 ? -14.905 -10.813 22.329 1.00 92.00 306 ALA A O 1
ATOM 2338 N N . ALA A 1 307 ? -13.440 -10.828 20.625 1.00 93.31 307 ALA A N 1
ATOM 2339 C CA . ALA A 1 307 ? -13.093 -9.413 20.725 1.00 93.31 307 ALA A CA 1
ATOM 2340 C C . ALA A 1 307 ? -14.293 -8.497 20.444 1.00 93.31 307 ALA A C 1
ATOM 2342 O O . ALA A 1 307 ? -14.517 -7.534 21.179 1.00 93.31 307 ALA A O 1
ATOM 2343 N N . LEU A 1 308 ? -15.092 -8.807 19.418 1.00 94.75 308 LEU A N 1
ATOM 2344 C CA . LEU A 1 308 ? -16.300 -8.049 19.094 1.00 94.75 308 LEU A CA 1
ATOM 2345 C C . LEU A 1 308 ? -17.382 -8.204 20.157 1.00 94.75 308 LEU A C 1
ATOM 2347 O O . LEU A 1 308 ? -17.998 -7.208 20.535 1.00 94.75 308 LEU A O 1
ATOM 2351 N N . ALA A 1 309 ? -17.583 -9.412 20.686 1.00 94.19 309 ALA A N 1
ATOM 2352 C CA . ALA A 1 309 ? -18.508 -9.639 21.790 1.00 94.19 309 ALA A CA 1
ATOM 2353 C C . ALA A 1 309 ? -18.120 -8.801 23.020 1.00 94.19 309 ALA A C 1
ATOM 2355 O O . ALA A 1 309 ? -18.969 -8.118 23.593 1.00 94.19 309 ALA A O 1
ATOM 2356 N N . ALA A 1 310 ? -16.831 -8.777 23.381 1.00 94.00 310 ALA A N 1
ATOM 2357 C CA . ALA A 1 310 ? -16.322 -7.941 24.467 1.00 94.00 310 ALA A CA 1
ATOM 2358 C C . ALA A 1 310 ? -16.506 -6.439 24.182 1.00 94.00 310 ALA A C 1
ATOM 2360 O O . ALA A 1 310 ? -16.962 -5.693 25.050 1.00 94.00 310 ALA A O 1
ATOM 2361 N N . PHE A 1 311 ? -16.213 -5.996 22.956 1.00 95.81 311 PHE A N 1
ATOM 2362 C CA . PHE A 1 311 ? -16.407 -4.610 22.538 1.00 95.81 311 PHE A CA 1
ATOM 2363 C C . PHE A 1 311 ? -17.876 -4.180 22.648 1.00 95.81 311 PHE A C 1
ATOM 2365 O O . PHE A 1 311 ? -18.167 -3.168 23.284 1.00 95.81 311 PHE A O 1
ATOM 2372 N N . PHE A 1 312 ? -18.818 -4.953 22.100 1.00 94.38 312 PHE A N 1
ATOM 2373 C CA . PHE A 1 312 ? -20.245 -4.627 22.168 1.00 94.38 312 PHE A CA 1
ATOM 2374 C C . PHE A 1 312 ? -20.826 -4.764 23.580 1.00 94.38 312 PHE A C 1
ATOM 2376 O O . PHE A 1 312 ? -21.724 -4.002 23.929 1.00 94.38 312 PHE A O 1
ATOM 2383 N N . ALA A 1 313 ? -20.290 -5.641 24.433 1.00 92.81 313 ALA A N 1
ATOM 2384 C CA . ALA A 1 313 ? -20.689 -5.698 25.840 1.00 92.81 313 ALA A CA 1
ATOM 2385 C C . ALA A 1 313 ? -20.370 -4.390 26.594 1.00 92.81 313 ALA A C 1
ATOM 2387 O O . ALA A 1 313 ? -21.129 -3.975 27.476 1.00 92.81 313 ALA A O 1
ATOM 2388 N N . VAL A 1 314 ? -19.273 -3.716 26.232 1.00 89.62 314 VAL A N 1
ATOM 2389 C CA . VAL A 1 314 ? -18.857 -2.431 26.821 1.00 89.62 314 VAL A CA 1
ATOM 2390 C C . VAL A 1 314 ? -19.536 -1.244 26.132 1.00 89.62 314 VAL A C 1
ATOM 2392 O O . VAL A 1 314 ? -20.048 -0.347 26.803 1.00 89.62 314 VAL A O 1
ATOM 2395 N N . ALA A 1 315 ? -19.540 -1.230 24.800 1.00 92.12 315 ALA A N 1
ATOM 2396 C CA . ALA A 1 315 ? -19.891 -0.065 23.993 1.00 92.12 315 ALA A CA 1
ATOM 2397 C C . ALA A 1 315 ? -21.301 -0.105 23.389 1.00 92.12 315 ALA A C 1
ATOM 2399 O O . ALA A 1 315 ? -21.852 0.948 23.067 1.00 92.12 315 ALA A O 1
ATOM 2400 N N . GLY A 1 316 ? -21.884 -1.291 23.207 1.00 87.88 316 GLY A N 1
ATOM 2401 C CA . GLY A 1 316 ? -23.182 -1.476 22.561 1.00 87.88 316 GLY A CA 1
ATOM 2402 C C . GLY A 1 316 ? -24.335 -0.996 23.435 1.00 87.88 316 GLY A C 1
ATOM 2403 O O . GLY A 1 316 ? -24.279 -1.106 24.665 1.00 87.88 316 GLY A O 1
ATOM 2404 N N . LYS A 1 317 ? -25.389 -0.450 22.816 1.00 84.56 317 LYS A N 1
ATOM 2405 C CA . LYS A 1 317 ? -26.600 -0.049 23.549 1.00 84.56 317 LYS A CA 1
ATOM 2406 C C . LYS A 1 317 ? -27.122 -1.212 24.392 1.00 84.56 317 LYS A C 1
ATOM 2408 O O . LYS A 1 317 ? -27.297 -2.317 23.892 1.00 84.56 317 LYS A O 1
ATOM 2413 N N . THR A 1 318 ? -27.358 -0.955 25.674 1.00 67.69 318 THR A N 1
ATOM 2414 C CA . THR A 1 318 ? -28.173 -1.843 26.504 1.00 67.69 318 THR A CA 1
ATOM 2415 C C . THR A 1 318 ? -29.605 -1.794 25.987 1.00 67.69 318 THR A C 1
ATOM 2417 O O . THR A 1 318 ? -30.116 -0.696 25.752 1.00 67.69 318 THR A O 1
ATOM 2420 N N . ALA A 1 319 ? -30.191 -2.971 25.758 1.00 55.47 319 ALA A N 1
ATOM 2421 C CA . ALA A 1 319 ? -31.618 -3.119 25.486 1.00 55.47 319 ALA A CA 1
ATOM 2422 C C . ALA A 1 319 ? -32.457 -2.614 26.667 1.00 55.47 319 ALA A C 1
ATOM 2424 O O . ALA A 1 319 ? -31.969 -2.734 27.817 1.00 55.47 319 ALA A O 1
#

Secondary structure (DSSP, 8-state):
-PPPEEEEEGGGS-TTEEEEE-TT-SSS--EEEEEETTEEEEEES--TT-TTS-S-SSTT--B-TTSSSEEETTTTEEE-TTT-BEEESTTTT-B--B--EEE-TTSEEEEPP--S---HHHHHHHHHHHHHHHHHHHHHH-TTT--HHHHHHHTTS-HHHHHHHHSSHHHHHHHHHHHHHHHHHHHHHHT-TTSS-HHHHHHHHHHHHHHHHTSHHHHHHHHHHHHHHTT-HHHHHHHHIIIIIHHHHHHHHHHHSHHHHTTB-TT--HHHHHHHHHHHHHTTHHHHHHH------S-HHHHHHHHHHHHHHHHBPP-